Protein AF-A0A397C5M5-F1 (afdb_monomer_lite)

Structure (mmCIF, N/CA/C/O backbone):
data_AF-A0A397C5M5-F1
#
_entry.id   AF-A0A397C5M5-F1
#
loop_
_atom_site.group_PDB
_atom_site.id
_atom_site.type_symbol
_atom_site.label_atom_id
_atom_site.label_alt_id
_atom_site.label_comp_id
_atom_site.label_asym_id
_atom_site.label_entity_id
_atom_site.label_seq_id
_atom_site.pdbx_PDB_ins_code
_atom_site.Cartn_x
_atom_site.Cartn_y
_atom_site.Cartn_z
_atom_site.occupancy
_atom_site.B_iso_or_equiv
_atom_site.auth_seq_id
_atom_site.auth_comp_id
_atom_site.auth_asym_id
_atom_site.auth_atom_id
_atom_site.pdbx_PDB_model_num
ATOM 1 N N . MET A 1 1 ? -15.269 -60.787 5.398 1.00 58.31 1 MET A N 1
ATOM 2 C CA . MET A 1 1 ? -14.616 -59.517 5.799 1.00 58.31 1 MET A CA 1
ATOM 3 C C . MET A 1 1 ? -13.338 -59.806 6.571 1.00 58.31 1 MET A C 1
ATOM 5 O O . MET A 1 1 ? -13.394 -60.444 7.621 1.00 58.31 1 MET A O 1
ATOM 9 N N . SER A 1 2 ? -12.197 -59.371 6.034 1.00 70.69 2 SER A N 1
ATOM 10 C CA . SER A 1 2 ? -10.863 -59.609 6.609 1.00 70.69 2 SER A CA 1
ATOM 11 C C . SER A 1 2 ? -10.634 -58.773 7.879 1.00 70.69 2 SER A C 1
ATOM 13 O O . SER A 1 2 ? -11.202 -57.689 8.036 1.00 70.69 2 SER A O 1
ATOM 15 N N . LYS A 1 3 ? -9.780 -59.243 8.802 1.00 70.94 3 LYS A N 1
ATOM 16 C CA . LYS A 1 3 ? -9.405 -58.501 10.027 1.00 70.94 3 LYS A CA 1
ATOM 17 C C . LYS A 1 3 ? -8.841 -57.105 9.713 1.00 70.94 3 LYS A C 1
ATOM 19 O O . LYS A 1 3 ? -9.034 -56.184 10.506 1.00 70.94 3 LYS A O 1
ATOM 24 N N . HIS A 1 4 ? -8.198 -56.932 8.558 1.00 68.62 4 HIS A N 1
ATOM 25 C CA . HIS A 1 4 ? -7.698 -55.633 8.098 1.00 68.62 4 HIS A CA 1
ATOM 26 C C . HIS A 1 4 ? -8.815 -54.666 7.695 1.00 68.62 4 HIS A C 1
ATOM 28 O O . HIS A 1 4 ? -8.754 -53.485 8.025 1.00 68.62 4 HIS A O 1
ATOM 34 N N . GLU A 1 5 ? -9.889 -55.176 7.100 1.00 67.06 5 GLU A N 1
ATOM 35 C CA . GLU A 1 5 ? -11.037 -54.377 6.667 1.00 67.06 5 GLU A CA 1
ATOM 36 C C . GLU A 1 5 ? -11.840 -53.834 7.863 1.00 67.06 5 GLU A C 1
ATOM 38 O O . GLU A 1 5 ? -12.259 -52.676 7.881 1.00 67.06 5 GLU A O 1
ATOM 43 N N . LYS A 1 6 ? -11.980 -54.637 8.929 1.00 71.81 6 LYS A N 1
ATOM 44 C CA . LYS A 1 6 ? -12.605 -54.195 10.190 1.00 71.81 6 LYS A CA 1
ATOM 45 C C . LYS A 1 6 ? -11.781 -53.116 10.904 1.00 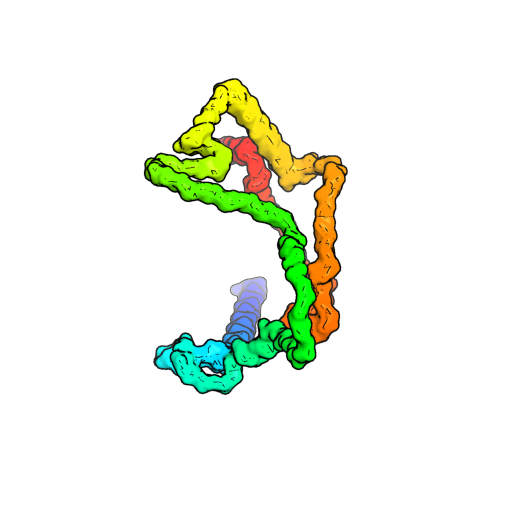71.81 6 LYS A C 1
ATOM 47 O O . LYS A 1 6 ? -12.354 -52.202 11.494 1.00 71.81 6 LYS A O 1
ATOM 52 N N . LYS A 1 7 ? -10.444 -53.200 10.850 1.00 69.19 7 LYS A N 1
ATOM 53 C CA . LYS A 1 7 ? -9.553 -52.178 11.429 1.00 69.19 7 LYS A CA 1
ATOM 54 C C . LYS A 1 7 ? -9.609 -50.861 10.651 1.00 69.19 7 LYS A C 1
ATOM 56 O O . LYS A 1 7 ? -9.638 -49.810 11.285 1.00 69.19 7 LYS A O 1
ATOM 61 N N . ALA A 1 8 ? -9.683 -50.916 9.320 1.00 72.62 8 ALA A N 1
ATOM 62 C CA . ALA A 1 8 ? -9.833 -49.731 8.475 1.00 72.62 8 ALA A CA 1
ATOM 63 C C . ALA A 1 8 ? -11.155 -48.997 8.760 1.00 72.62 8 ALA A C 1
ATOM 65 O O . ALA A 1 8 ? -11.136 -47.818 9.104 1.00 72.62 8 ALA A O 1
ATOM 66 N N . LYS A 1 9 ? -12.284 -49.723 8.776 1.00 72.19 9 LYS A N 1
ATOM 67 C CA . LYS A 1 9 ? -13.606 -49.146 9.088 1.00 72.19 9 LYS A CA 1
ATOM 68 C C . LYS A 1 9 ? -13.658 -48.489 10.475 1.00 72.19 9 LYS A C 1
ATOM 70 O O . LYS A 1 9 ? -14.189 -47.392 10.615 1.00 72.19 9 LYS A O 1
ATOM 75 N N . LYS A 1 10 ? -13.048 -49.110 11.495 1.00 76.88 10 LYS A N 1
ATOM 76 C CA . LYS A 1 10 ? -12.990 -48.548 12.858 1.00 76.88 10 LYS A CA 1
ATOM 77 C C . LYS A 1 10 ? -12.131 -47.278 12.941 1.00 76.88 10 LYS A C 1
ATOM 79 O O . LYS A 1 10 ? -12.452 -46.377 13.716 1.00 76.88 10 LYS A O 1
ATOM 84 N N . LYS A 1 11 ? -11.045 -47.199 12.163 1.00 76.75 11 LYS A N 1
ATOM 85 C CA . LYS A 1 11 ? -10.180 -46.012 12.097 1.00 76.75 11 LYS A CA 1
ATOM 86 C C . LYS A 1 11 ? -10.900 -44.843 11.420 1.00 76.75 11 LYS A C 1
ATOM 88 O O . LYS A 1 11 ? -10.924 -43.754 11.986 1.00 76.75 11 LYS A O 1
ATOM 93 N N . ASP A 1 12 ? -11.571 -45.097 10.299 1.00 76.88 12 ASP A N 1
ATOM 94 C CA . ASP A 1 12 ? -12.359 -44.081 9.591 1.00 76.88 12 ASP A CA 1
ATOM 95 C C . ASP A 1 12 ? -13.514 -43.543 10.440 1.00 76.88 12 ASP A C 1
ATOM 97 O O . ASP A 1 12 ? -13.778 -42.341 10.451 1.00 76.88 12 ASP A O 1
ATOM 101 N N . GLU A 1 13 ? -14.196 -44.409 11.193 1.00 77.56 13 GLU A N 1
ATOM 102 C CA . GLU A 1 13 ? -15.265 -43.986 12.100 1.00 77.56 13 GLU A CA 1
ATOM 103 C C . GLU A 1 13 ? -14.732 -43.107 13.244 1.00 77.56 13 GLU A C 1
ATOM 105 O O . GLU A 1 13 ? -15.330 -42.084 13.586 1.00 77.56 13 GLU A O 1
ATOM 110 N N . HIS A 1 14 ? -13.578 -43.463 13.814 1.00 77.25 14 HIS A N 1
ATOM 111 C CA . HIS A 1 14 ? -12.930 -42.671 14.857 1.00 77.25 14 HIS A CA 1
ATOM 112 C C . HIS A 1 14 ? -12.463 -41.301 14.336 1.00 77.25 14 HIS A C 1
ATOM 114 O O . HIS A 1 14 ? -12.656 -40.287 15.013 1.00 77.25 14 HIS A O 1
ATOM 120 N N . ASP A 1 15 ? -11.913 -41.238 13.122 1.00 68.50 15 ASP A N 1
ATOM 121 C CA . ASP A 1 15 ? -11.495 -39.974 12.510 1.00 68.50 15 ASP A CA 1
ATOM 122 C C . ASP A 1 15 ? -12.692 -39.093 12.119 1.00 68.50 15 ASP A C 1
ATOM 124 O O . ASP A 1 15 ? -12.636 -37.876 12.314 1.00 68.50 15 ASP A O 1
ATOM 128 N N . LYS A 1 16 ? -13.817 -39.675 11.679 1.00 73.56 16 LYS A N 1
ATOM 129 C CA . LYS A 1 16 ? -15.080 -38.940 11.470 1.00 73.56 16 LYS A CA 1
ATOM 130 C C . LYS A 1 16 ? -15.622 -38.348 12.776 1.00 73.56 16 LYS A C 1
ATOM 132 O O . LYS A 1 16 ? -15.932 -37.159 12.812 1.00 73.56 16 LYS A O 1
ATOM 137 N N . LYS A 1 17 ? -15.650 -39.124 13.870 1.00 72.88 17 LYS A N 1
ATOM 138 C CA . LYS A 1 17 ? -16.068 -38.635 15.203 1.00 72.88 17 LYS A CA 1
ATOM 139 C C . LYS A 1 17 ? -15.160 -37.516 15.720 1.00 72.88 17 LYS A C 1
ATOM 141 O O . LYS A 1 17 ? -15.639 -36.538 16.292 1.00 72.88 17 LYS A O 1
ATOM 146 N N . ARG A 1 18 ? -13.845 -37.622 15.491 1.00 68.38 18 ARG A N 1
ATOM 147 C CA . ARG A 1 18 ? -12.879 -36.565 15.837 1.00 68.38 18 ARG A CA 1
ATOM 148 C C . ARG A 1 18 ? -13.078 -35.284 15.031 1.00 68.38 18 ARG A C 1
ATOM 150 O O . ARG A 1 18 ? -12.913 -34.206 15.598 1.00 68.38 18 ARG A O 1
ATOM 157 N N . LYS A 1 19 ? -13.403 -35.390 13.738 1.00 68.44 19 LYS A N 1
ATOM 158 C CA . LYS A 1 19 ? -13.699 -34.233 12.878 1.00 68.44 19 LYS A CA 1
ATOM 159 C C . LYS A 1 19 ? -14.960 -33.508 13.350 1.00 68.44 19 LYS A C 1
ATOM 161 O O . LYS A 1 19 ? -14.862 -32.324 13.648 1.00 68.44 19 LYS A O 1
ATOM 166 N N . HIS A 1 20 ? -16.058 -34.234 13.571 1.00 64.19 20 HIS A N 1
ATOM 167 C CA . HIS A 1 20 ? -17.317 -33.656 14.059 1.00 64.19 20 HIS A CA 1
ATOM 168 C C . HIS A 1 20 ? -17.127 -32.886 15.376 1.00 64.19 20 HIS A C 1
ATOM 170 O O . HIS A 1 20 ? -17.406 -31.697 15.447 1.00 64.19 20 HIS A O 1
ATOM 176 N N . LYS A 1 21 ? -16.481 -33.507 16.377 1.00 72.94 21 LYS A N 1
ATOM 177 C CA . LYS A 1 21 ? -16.192 -32.857 17.670 1.00 72.94 21 LYS A CA 1
ATOM 178 C C . LYS A 1 21 ? -15.314 -31.604 17.545 1.00 72.94 21 LYS A C 1
ATOM 180 O O . LYS A 1 21 ? -15.362 -30.712 18.393 1.00 72.94 21 LYS A O 1
ATOM 185 N N . LYS A 1 22 ? -14.439 -31.552 16.537 1.00 65.38 22 LYS A N 1
ATOM 186 C CA . LYS A 1 22 ? -13.584 -30.385 16.283 1.00 65.38 22 LYS A CA 1
ATOM 187 C C . LYS A 1 22 ? -14.381 -29.248 15.655 1.00 65.38 22 LYS A C 1
ATOM 189 O O . LYS A 1 22 ? -14.066 -28.096 15.944 1.00 65.38 22 LYS A O 1
ATOM 194 N N . ASP A 1 23 ? -15.359 -29.564 14.819 1.00 66.69 23 ASP A N 1
ATOM 195 C CA . ASP A 1 23 ? -16.203 -28.575 14.162 1.00 66.69 23 ASP A CA 1
ATOM 196 C C . ASP A 1 23 ? -17.244 -28.004 15.137 1.00 66.69 23 ASP A C 1
ATOM 198 O O . ASP A 1 23 ? -17.325 -26.781 15.235 1.00 66.69 23 ASP A O 1
ATOM 202 N N . ASP A 1 24 ? -17.842 -28.833 16.002 1.00 66.88 24 ASP A N 1
ATOM 203 C CA . ASP A 1 24 ? -18.703 -28.376 17.110 1.00 66.88 24 ASP A CA 1
ATOM 204 C C . ASP A 1 24 ? -17.960 -27.362 18.004 1.00 66.88 24 ASP A C 1
ATOM 206 O O . ASP A 1 24 ? -18.412 -26.246 18.252 1.00 66.88 24 ASP A O 1
ATOM 210 N N . ARG A 1 25 ? -16.717 -27.686 18.396 1.00 67.06 25 ARG A N 1
ATOM 211 C CA . ARG A 1 25 ? -15.889 -26.802 19.236 1.00 67.06 25 ARG A CA 1
ATOM 212 C C . ARG A 1 25 ? -15.488 -25.497 18.539 1.00 67.06 25 ARG A C 1
ATOM 214 O O . ARG A 1 25 ? -15.186 -24.509 19.212 1.00 67.06 25 ARG A O 1
ATOM 221 N N . LYS A 1 26 ? -15.385 -25.485 17.205 1.00 69.31 26 LYS A N 1
ATOM 222 C CA . LYS A 1 26 ? -15.136 -24.244 16.452 1.00 69.31 26 LYS A CA 1
ATOM 223 C C . LYS A 1 26 ? -16.393 -23.384 16.406 1.00 69.31 26 LYS A C 1
ATOM 225 O O . LYS A 1 26 ? -16.264 -22.167 16.498 1.00 69.31 26 LYS A O 1
ATOM 230 N N . GLU A 1 27 ? -17.560 -24.003 16.268 1.00 69.06 27 GLU A N 1
ATOM 231 C CA . GLU A 1 27 ? -18.842 -23.307 16.251 1.00 69.06 27 GLU A CA 1
ATOM 232 C C . GLU A 1 27 ? -19.132 -22.645 17.603 1.00 69.06 27 GLU A C 1
ATOM 234 O O . GLU A 1 27 ? -19.446 -21.457 17.638 1.00 69.06 27 GLU A O 1
ATOM 239 N N . ASP A 1 28 ? -18.895 -23.351 18.712 1.00 70.00 28 ASP A N 1
ATOM 240 C CA . ASP A 1 28 ? -19.037 -22.793 20.065 1.00 70.00 28 ASP A CA 1
ATOM 241 C C . ASP A 1 28 ? -18.122 -21.580 20.278 1.00 70.00 28 ASP A C 1
ATOM 243 O O . ASP A 1 28 ? -18.561 -20.512 20.699 1.00 70.00 28 ASP A O 1
ATOM 247 N N . ARG A 1 29 ? -16.849 -21.692 19.871 1.00 70.44 29 ARG A N 1
ATOM 248 C CA . ARG A 1 29 ? -15.895 -20.572 19.943 1.00 70.44 29 ARG A CA 1
ATOM 249 C C . ARG A 1 29 ? -16.293 -19.385 19.072 1.00 70.44 29 ARG A C 1
ATOM 251 O O . ARG A 1 29 ? -15.920 -18.260 19.393 1.00 70.44 29 ARG A O 1
ATOM 258 N N . LYS A 1 30 ? -16.968 -19.623 17.946 1.00 77.94 30 LYS A N 1
ATOM 259 C CA . LYS A 1 30 ? -17.478 -18.551 17.087 1.00 77.94 30 LYS A CA 1
ATOM 260 C C . LYS A 1 30 ? -18.642 -17.839 17.779 1.00 77.94 30 LYS A C 1
ATOM 262 O O . LYS A 1 30 ? -18.598 -16.621 17.898 1.00 77.94 30 LYS A O 1
ATOM 267 N N . LYS A 1 31 ? -19.587 -18.596 18.344 1.00 76.88 31 LYS A N 1
ATOM 268 C CA . LYS A 1 31 ? -20.713 -18.057 19.125 1.00 76.88 31 LYS A CA 1
ATOM 269 C C . LYS A 1 31 ? -20.242 -17.216 20.313 1.00 76.88 31 LYS A C 1
ATOM 271 O O . LYS A 1 31 ? -20.808 -16.157 20.559 1.00 76.88 31 LYS A O 1
ATOM 276 N N . ASP A 1 32 ? -19.200 -17.644 21.024 1.00 78.38 32 ASP A N 1
ATOM 277 C CA . ASP A 1 32 ? -18.656 -16.877 22.153 1.00 78.38 32 ASP A CA 1
ATOM 278 C C . ASP A 1 32 ? -18.006 -15.555 21.712 1.00 78.38 32 ASP A C 1
ATOM 280 O O . ASP A 1 32 ? -18.183 -14.532 22.371 1.00 78.38 32 ASP A O 1
ATOM 284 N N . LYS A 1 33 ? -17.312 -15.542 20.567 1.00 82.00 33 LYS A N 1
ATOM 285 C CA . LYS A 1 33 ? -16.753 -14.308 19.986 1.00 82.00 33 LYS A CA 1
ATOM 286 C C . LYS A 1 33 ? -17.832 -13.348 19.500 1.00 82.00 33 LYS A C 1
ATOM 288 O O . LYS A 1 33 ? -17.693 -12.145 19.693 1.00 82.00 33 LYS A O 1
ATOM 293 N N . ASP A 1 34 ? -18.890 -13.871 18.889 1.00 82.81 34 ASP A N 1
ATOM 294 C CA . ASP A 1 34 ? -20.009 -13.058 18.412 1.00 82.81 34 ASP A CA 1
ATOM 295 C C . ASP A 1 34 ? -20.757 -12.418 19.598 1.00 82.81 34 ASP A C 1
ATOM 297 O O . ASP A 1 34 ? -21.141 -11.251 19.530 1.00 82.81 34 ASP A O 1
ATOM 301 N N . LYS A 1 35 ? -20.877 -13.132 20.729 1.00 86.06 35 LYS A N 1
ATOM 302 C CA . LYS A 1 35 ? -21.403 -12.581 21.992 1.00 86.06 35 LYS A CA 1
ATOM 303 C C . LYS A 1 35 ? -20.510 -11.483 22.575 1.00 86.06 35 LYS A C 1
ATOM 305 O O . LYS A 1 35 ? -21.035 -10.445 22.964 1.00 86.06 35 LYS A O 1
ATOM 310 N N . ASP A 1 36 ? -19.190 -11.690 22.622 1.00 85.44 36 ASP A N 1
ATOM 311 C CA . ASP A 1 36 ? -18.243 -10.673 23.115 1.00 85.44 36 ASP A CA 1
ATOM 312 C C . ASP A 1 36 ? -18.267 -9.416 22.230 1.00 85.44 36 ASP A C 1
ATOM 314 O O . ASP A 1 36 ? -18.394 -8.301 22.730 1.00 85.44 36 ASP A O 1
ATOM 318 N N . MET A 1 37 ? -18.254 -9.578 20.902 1.00 85.31 37 MET A N 1
ATOM 319 C CA . MET A 1 37 ? -18.412 -8.448 19.981 1.00 85.31 37 MET A CA 1
ATOM 320 C C . MET A 1 37 ? -19.737 -7.719 20.197 1.00 85.31 37 MET A C 1
ATOM 322 O O . MET A 1 37 ? -19.733 -6.494 20.283 1.00 85.31 37 MET A O 1
ATOM 326 N N . LYS A 1 38 ? -20.856 -8.436 20.342 1.00 85.25 38 LYS A N 1
ATOM 327 C CA . LYS A 1 38 ? -22.161 -7.807 20.589 1.00 85.25 38 LYS A CA 1
ATOM 328 C C . LYS A 1 38 ? -22.181 -7.026 21.907 1.00 85.25 38 LYS A C 1
ATOM 330 O O . LYS A 1 38 ? -22.698 -5.914 21.934 1.00 85.25 38 LYS A O 1
ATOM 335 N N . ALA A 1 39 ? -21.558 -7.546 22.967 1.00 86.62 39 ALA A N 1
ATOM 336 C CA . ALA A 1 39 ? -21.429 -6.841 24.243 1.00 86.62 39 ALA A CA 1
ATOM 337 C C . ALA A 1 39 ? -20.576 -5.565 24.124 1.00 86.62 39 ALA A C 1
ATOM 339 O O . ALA A 1 39 ? -20.963 -4.509 24.624 1.00 86.62 39 ALA A O 1
ATOM 340 N N . ARG A 1 40 ? -19.446 -5.631 23.405 1.00 86.88 40 ARG A N 1
ATOM 341 C CA . ARG A 1 40 ? -18.591 -4.461 23.142 1.00 86.88 40 ARG A CA 1
ATOM 342 C C . ARG A 1 40 ? -19.306 -3.398 22.314 1.00 86.88 40 ARG A C 1
ATOM 344 O O . ARG A 1 40 ? -19.195 -2.214 22.615 1.00 86.88 40 ARG A O 1
ATOM 351 N N . LEU A 1 41 ? -20.048 -3.811 21.289 1.00 85.00 41 LEU A N 1
ATOM 352 C CA . LEU A 1 41 ? -20.816 -2.901 20.442 1.00 85.00 41 LEU A CA 1
ATOM 353 C C . LEU A 1 41 ? -21.970 -2.246 21.213 1.00 85.00 41 LEU A C 1
ATOM 355 O O . LEU A 1 41 ? -22.159 -1.040 21.089 1.00 85.00 41 LEU A O 1
ATOM 359 N N . ALA A 1 42 ? -22.661 -2.992 22.080 1.00 83.00 42 ALA A N 1
ATOM 360 C CA . ALA A 1 42 ? -23.695 -2.445 22.958 1.00 83.00 42 ALA A CA 1
ATOM 361 C C . ALA A 1 42 ? -23.155 -1.373 23.926 1.00 83.00 42 ALA A C 1
ATOM 363 O O . ALA A 1 42 ? -23.868 -0.421 24.232 1.00 83.00 42 ALA A O 1
ATOM 364 N N . ALA A 1 43 ? -21.897 -1.488 24.371 1.00 83.75 43 ALA A N 1
ATOM 365 C CA . ALA A 1 43 ? -21.239 -0.460 25.182 1.00 83.75 43 ALA A CA 1
ATOM 366 C C . ALA A 1 43 ? -20.747 0.742 24.349 1.00 83.75 43 ALA A C 1
ATOM 368 O O . ALA A 1 43 ? -20.826 1.884 24.797 1.00 83.75 43 ALA A O 1
ATOM 369 N N . LEU A 1 44 ? -20.250 0.501 23.131 1.00 84.69 44 LEU A N 1
ATOM 370 C CA . LEU A 1 44 ? -19.659 1.534 22.274 1.00 84.69 44 LEU A CA 1
ATOM 371 C C . L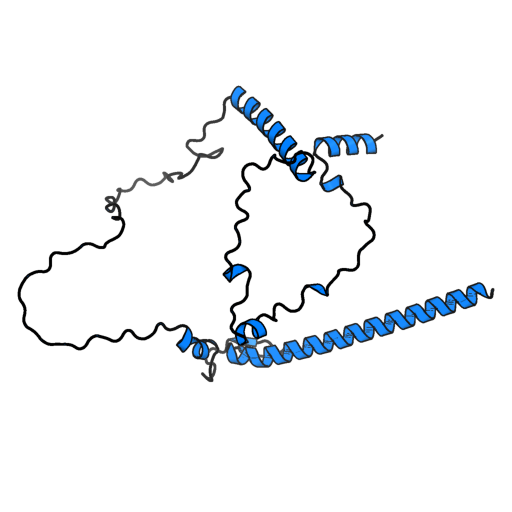EU A 1 44 ? -20.707 2.410 21.573 1.00 84.69 44 LEU A C 1
ATOM 373 O O . LEU A 1 44 ? -20.502 3.609 21.394 1.00 84.69 44 LEU A O 1
ATOM 377 N N . PHE A 1 45 ? -21.816 1.828 21.122 1.00 84.56 45 PHE A N 1
ATOM 378 C CA . PHE A 1 45 ? -22.788 2.543 20.299 1.00 84.56 45 PHE A CA 1
ATOM 379 C C . PHE A 1 45 ? -23.428 3.751 20.998 1.00 84.56 45 PHE A C 1
ATOM 381 O O . PHE A 1 45 ? -23.417 4.823 20.384 1.00 84.56 45 PHE A O 1
ATOM 388 N N . PRO A 1 46 ? -23.855 3.673 22.272 1.00 81.88 46 PRO A N 1
ATOM 389 C CA . PRO A 1 46 ? -24.328 4.848 23.005 1.00 81.88 46 PRO A CA 1
ATOM 390 C C . PRO A 1 46 ? -23.276 5.963 23.085 1.00 81.88 46 PRO A C 1
ATOM 392 O O . PRO A 1 46 ? -23.585 7.122 22.816 1.00 81.88 46 PRO A O 1
ATOM 395 N N . LEU A 1 47 ? -22.014 5.599 23.338 1.00 81.25 47 LEU A N 1
ATOM 396 C CA . LEU A 1 47 ? -20.876 6.522 23.438 1.00 81.25 47 LEU A CA 1
ATOM 397 C C . LEU A 1 47 ? -20.587 7.249 22.109 1.00 81.25 47 LEU A C 1
ATOM 399 O O . LEU A 1 47 ? -20.113 8.386 22.083 1.00 81.25 47 LEU A O 1
ATOM 403 N N . MET A 1 48 ? -20.931 6.601 20.992 1.00 77.25 48 MET A N 1
ATOM 404 C CA . MET A 1 48 ? -20.854 7.132 19.629 1.00 77.25 48 MET A CA 1
ATOM 405 C C . MET A 1 48 ? -22.149 7.827 19.165 1.00 77.25 48 MET A C 1
ATOM 407 O O . MET A 1 48 ? -22.254 8.189 17.984 1.00 77.25 48 MET A O 1
ATOM 411 N N . GLY A 1 49 ? -23.147 7.983 20.041 1.00 77.44 49 GLY A N 1
ATOM 412 C CA . GLY A 1 49 ? -24.454 8.569 19.720 1.00 77.44 49 GLY A CA 1
ATOM 413 C C . GLY A 1 49 ? -25.303 7.726 18.758 1.00 77.44 49 GLY A C 1
ATOM 414 O O . GLY A 1 49 ? -26.142 8.263 18.029 1.00 77.44 49 GLY A O 1
ATOM 415 N N . LEU A 1 50 ? -25.045 6.419 18.691 1.00 82.25 50 LEU A N 1
ATOM 416 C CA . LEU A 1 50 ? -25.820 5.445 17.927 1.00 82.25 50 LEU A CA 1
ATOM 417 C C . LEU A 1 50 ? -26.894 4.834 18.834 1.00 82.25 50 LEU A C 1
ATOM 419 O O . LEU A 1 50 ? -26.598 4.374 19.933 1.00 82.25 50 LEU A O 1
ATOM 423 N N . VAL A 1 51 ? -28.136 4.817 18.357 1.00 78.19 51 VAL A N 1
ATOM 424 C CA . VAL A 1 51 ? -29.280 4.204 19.045 1.00 78.19 51 VAL A CA 1
ATOM 425 C C . VAL A 1 51 ? -29.884 3.146 18.129 1.00 78.19 51 VAL A C 1
ATOM 427 O O . VAL A 1 51 ? -29.928 3.335 16.911 1.00 78.19 51 VAL A O 1
ATOM 430 N N . GLU A 1 52 ? -30.335 2.033 18.705 1.00 76.62 52 GLU A N 1
ATOM 431 C CA . GLU A 1 52 ? -31.089 1.012 17.973 1.00 76.62 52 GLU A CA 1
ATOM 432 C C . GLU A 1 52 ? -32.375 1.631 17.420 1.00 76.62 52 GLU A C 1
ATOM 434 O O . GLU A 1 52 ? -33.260 2.061 18.161 1.00 76.62 52 GLU A O 1
ATOM 439 N N . SER A 1 53 ? -32.466 1.713 16.098 1.00 68.75 53 SER A N 1
ATOM 440 C CA . SER A 1 53 ? -33.606 2.257 15.381 1.00 68.75 53 SER A CA 1
ATOM 441 C C . SER A 1 53 ? -34.200 1.183 14.474 1.00 68.75 53 SER A C 1
ATOM 443 O O . SER A 1 53 ? -33.682 0.905 13.393 1.00 68.75 53 SER A O 1
ATOM 445 N N . GLY A 1 54 ? -35.332 0.628 14.898 1.00 66.19 54 GLY A N 1
ATOM 446 C CA . GLY A 1 54 ? -36.186 -0.216 14.066 1.00 66.19 54 GLY A CA 1
ATOM 447 C C . GLY A 1 54 ? -35.968 -1.729 14.205 1.00 66.19 54 GLY A C 1
ATOM 448 O O . GLY A 1 54 ? -35.084 -2.186 14.931 1.00 66.19 54 GLY A O 1
ATOM 449 N N . PRO A 1 55 ? -36.817 -2.527 13.532 1.00 60.41 55 PRO A N 1
ATOM 450 C CA . PRO A 1 55 ? -36.704 -3.980 13.526 1.00 60.41 55 PRO A CA 1
ATOM 451 C C . PRO A 1 55 ? -35.435 -4.391 12.764 1.00 60.41 55 PRO A C 1
ATOM 453 O O . PRO A 1 55 ? -35.195 -3.880 11.673 1.00 60.41 55 PRO A O 1
ATOM 456 N N . ASN A 1 56 ? -34.660 -5.323 13.338 1.00 60.06 56 A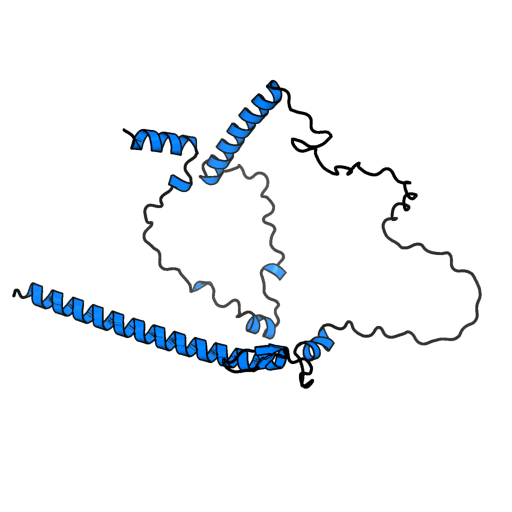SN A N 1
ATOM 457 C CA . ASN A 1 56 ? -33.345 -5.837 12.891 1.00 60.06 56 ASN A CA 1
ATOM 458 C C . ASN A 1 56 ? -32.090 -5.234 13.555 1.00 60.06 56 ASN A C 1
ATOM 460 O O . ASN A 1 56 ? -31.020 -5.309 12.959 1.00 60.06 56 ASN A O 1
ATOM 464 N N . GLU A 1 57 ? -32.179 -4.673 14.769 1.00 66.00 57 GLU A N 1
ATOM 465 C CA . GLU A 1 57 ? -30.992 -4.186 15.515 1.00 66.00 57 GLU A CA 1
ATOM 466 C C . GLU A 1 57 ? -30.158 -3.164 14.709 1.00 66.00 57 GLU A C 1
ATOM 468 O O . GLU A 1 57 ? -28.938 -3.073 14.839 1.00 66.00 57 GLU A O 1
ATOM 473 N N . ALA A 1 58 ? -30.801 -2.404 13.817 1.00 72.00 58 ALA A N 1
ATOM 474 C CA . ALA A 1 58 ? -30.113 -1.417 13.001 1.00 72.00 58 ALA A CA 1
ATOM 475 C C . ALA A 1 58 ? -29.785 -0.191 13.859 1.00 72.00 58 ALA A C 1
ATOM 477 O O . ALA A 1 58 ? -30.679 0.445 14.412 1.00 72.00 58 ALA A O 1
ATOM 478 N N . TYR A 1 59 ? -28.506 0.163 13.968 1.00 77.25 59 TYR A N 1
ATOM 479 C CA . TYR A 1 59 ? -28.073 1.336 14.723 1.00 77.25 59 TYR A CA 1
ATOM 480 C C . TYR A 1 59 ? -28.061 2.573 13.825 1.00 77.25 59 TYR A C 1
ATOM 482 O O . TYR A 1 59 ? -27.393 2.592 12.791 1.00 77.25 59 TYR A O 1
ATOM 490 N N . SER A 1 60 ? -28.766 3.625 14.235 1.00 75.88 60 SER A N 1
ATOM 491 C CA . SER A 1 60 ? -28.781 4.913 13.539 1.00 75.88 60 SER A CA 1
ATOM 492 C C . SER A 1 60 ? -28.287 6.030 14.444 1.00 75.88 60 SER A C 1
ATOM 494 O O . SER A 1 60 ? -28.388 5.974 15.671 1.00 75.88 60 SER A O 1
ATOM 496 N N . LYS A 1 61 ? -27.711 7.063 13.827 1.00 75.06 61 LYS A N 1
ATOM 497 C CA . LYS A 1 61 ? -27.244 8.254 14.534 1.00 75.06 61 LYS A CA 1
ATOM 498 C C . LYS A 1 61 ? -28.457 9.010 15.063 1.00 75.06 61 LYS A C 1
ATOM 500 O O . LYS A 1 61 ? -29.284 9.504 14.295 1.00 75.06 61 LYS A O 1
ATOM 505 N N . HIS A 1 62 ? -28.566 9.106 16.382 1.00 65.88 62 HIS A N 1
ATOM 506 C CA . HIS A 1 62 ? -29.670 9.816 17.005 1.00 65.88 62 HIS A CA 1
ATOM 507 C C . HIS A 1 62 ? -29.438 11.329 16.869 1.00 65.88 62 HIS A C 1
ATOM 509 O O . HIS A 1 62 ? -28.454 11.859 17.380 1.00 65.88 62 HIS A O 1
ATOM 515 N N . LYS A 1 63 ? -30.347 12.048 16.191 1.00 61.00 63 LYS A N 1
ATOM 516 C CA . LYS A 1 63 ? -30.221 13.503 15.930 1.00 61.00 63 LYS A CA 1
ATOM 517 C C . LYS A 1 63 ? -30.175 14.357 17.210 1.00 61.00 63 LYS A C 1
ATOM 519 O O . LYS A 1 63 ? -29.656 15.464 17.190 1.00 61.00 63 LYS A O 1
ATOM 524 N N . PHE A 1 64 ? -30.698 13.821 18.313 1.00 54.44 64 PHE A N 1
ATOM 525 C CA . PHE A 1 64 ? -30.744 14.450 19.638 1.00 54.44 64 PHE A CA 1
ATOM 526 C C . PHE A 1 64 ? -30.335 13.456 20.728 1.00 54.44 64 PHE A C 1
ATOM 528 O O . PHE A 1 64 ? -31.132 13.154 21.614 1.00 54.44 64 PHE A O 1
ATOM 535 N N . ALA A 1 65 ? -29.183 12.791 20.588 1.00 54.62 65 ALA A N 1
ATOM 536 C CA . ALA A 1 65 ? -28.711 11.908 21.655 1.00 54.62 65 ALA A CA 1
ATOM 537 C C . ALA A 1 65 ? -28.697 12.697 22.977 1.00 54.62 65 ALA A C 1
ATOM 539 O O . ALA A 1 65 ? -28.231 13.842 23.008 1.00 54.62 65 ALA A O 1
ATOM 540 N N . LYS A 1 66 ? -29.260 12.121 24.048 1.00 58.09 66 LYS A N 1
ATOM 541 C CA . LYS A 1 66 ? -29.087 12.669 25.398 1.00 58.09 66 LYS A CA 1
ATOM 542 C C . LYS A 1 66 ? -27.580 12.807 25.602 1.00 58.09 66 LYS A C 1
ATOM 544 O O . LYS A 1 66 ? -26.849 11.865 25.312 1.00 58.09 66 LYS A O 1
ATOM 549 N N . ARG A 1 67 ? -27.130 14.007 25.972 1.00 56.47 67 ARG A N 1
ATOM 550 C CA . ARG A 1 67 ? -25.715 14.398 26.096 1.00 56.47 67 ARG A CA 1
ATOM 551 C C . ARG A 1 67 ? -25.039 13.734 27.301 1.00 56.47 67 ARG A C 1
ATOM 553 O O . ARG A 1 67 ? -24.269 14.375 28.006 1.00 56.47 67 ARG A O 1
ATOM 560 N N . ASP A 1 68 ? -25.360 12.480 27.563 1.00 57.12 68 ASP A N 1
ATOM 561 C CA . ASP A 1 68 ? -24.717 11.719 28.613 1.00 57.12 68 ASP A CA 1
ATOM 562 C C . ASP A 1 68 ? -23.396 11.235 28.004 1.00 57.12 68 ASP A C 1
ATOM 564 O O . ASP A 1 68 ? -23.348 10.254 27.268 1.00 57.12 68 ASP A O 1
ATOM 568 N N . GLU A 1 69 ? -22.370 12.066 28.199 1.00 64.81 69 GLU A N 1
ATOM 569 C CA . GLU A 1 69 ? -20.946 11.824 27.944 1.00 64.81 69 GLU A CA 1
ATOM 570 C C . GLU A 1 69 ? -20.626 11.108 26.628 1.00 64.81 69 GLU A C 1
ATOM 572 O O . GLU A 1 69 ? -20.191 9.962 26.602 1.00 64.81 69 GLU A O 1
ATOM 577 N N . LEU A 1 70 ? -20.803 11.807 25.504 1.00 70.69 70 LEU A N 1
ATOM 578 C CA . LEU A 1 70 ? -20.287 11.329 24.222 1.00 70.69 70 LEU A CA 1
ATOM 579 C C . LEU A 1 70 ? -18.760 11.190 24.289 1.00 70.69 70 LEU A C 1
ATOM 581 O O . LEU A 1 70 ? -18.088 12.008 24.917 1.00 70.69 70 LEU A O 1
ATOM 585 N N . LEU A 1 71 ? -18.206 10.234 23.533 1.00 72.25 71 LEU A N 1
ATOM 586 C CA . LEU A 1 71 ? -16.753 10.028 23.411 1.00 72.25 71 LEU A CA 1
ATOM 587 C C . LEU A 1 71 ? -16.001 11.348 23.141 1.00 72.25 71 LEU A C 1
ATOM 589 O O . LEU A 1 71 ? -14.913 11.609 23.643 1.00 72.25 71 LEU A O 1
ATOM 593 N N . LEU A 1 72 ? -16.597 12.207 22.318 1.00 71.38 72 LEU A N 1
ATOM 594 C CA . LEU A 1 72 ? -16.017 13.493 21.946 1.00 71.38 72 LEU A CA 1
ATOM 595 C C . LEU A 1 72 ? -15.927 14.467 23.123 1.00 71.38 72 LEU A C 1
ATOM 597 O O . LEU A 1 72 ? -14.980 15.244 23.167 1.00 71.38 72 LEU A O 1
ATOM 601 N N . ASP A 1 73 ? -16.867 14.420 24.069 1.00 71.00 73 ASP A N 1
ATOM 602 C CA . ASP A 1 73 ? -16.850 15.276 25.256 1.00 71.00 73 ASP A CA 1
ATOM 603 C C . ASP A 1 73 ? -15.855 14.763 26.308 1.00 71.00 73 ASP A C 1
ATOM 605 O O . ASP A 1 73 ? -15.201 15.583 26.948 1.00 71.00 73 ASP A O 1
ATOM 609 N N . THR A 1 74 ? -15.629 13.446 26.417 1.00 71.25 74 THR A N 1
ATOM 610 C CA . THR A 1 74 ? -14.589 12.886 27.305 1.00 71.25 74 THR A CA 1
ATOM 611 C C . THR A 1 74 ? -13.172 13.198 26.821 1.00 71.25 74 THR A C 1
ATOM 613 O O . THR A 1 74 ? -12.281 13.435 27.632 1.00 71.25 74 THR A O 1
ATOM 616 N N . PHE A 1 75 ? -12.943 13.234 25.502 1.00 73.94 75 PHE A N 1
ATOM 617 C CA . PHE A 1 75 ? -11.632 13.574 24.928 1.00 73.94 75 PHE A CA 1
ATOM 618 C C . PHE A 1 75 ? -11.430 15.076 24.696 1.00 73.94 75 PHE A C 1
ATOM 620 O O . PHE A 1 75 ? -10.301 15.519 24.485 1.00 73.94 75 PHE A O 1
ATOM 627 N N . ARG A 1 76 ? -12.486 15.890 24.780 1.00 73.94 76 ARG A N 1
ATOM 628 C CA . ARG A 1 76 ? -12.422 17.346 24.590 1.00 73.94 76 ARG A CA 1
ATOM 629 C C . ARG A 1 76 ? -11.400 18.066 25.479 1.00 73.94 76 ARG A C 1
ATOM 631 O O . ARG A 1 76 ? -10.707 18.925 24.942 1.00 73.94 76 ARG A O 1
ATOM 638 N N . PRO A 1 77 ? -11.255 17.738 26.779 1.00 71.00 77 PRO A N 1
ATOM 639 C CA . PRO A 1 77 ? -10.274 18.387 27.650 1.00 71.00 77 PRO A CA 1
ATOM 640 C C . PRO A 1 77 ? -8.828 18.059 27.261 1.00 71.00 77 PRO A C 1
ATOM 642 O O . PRO A 1 77 ? -7.934 18.856 27.505 1.00 71.00 77 PRO A O 1
ATOM 645 N N . ILE A 1 78 ? -8.607 16.891 26.652 1.00 75.00 78 ILE A N 1
ATOM 646 C CA . ILE A 1 78 ? -7.287 16.404 26.227 1.00 75.00 78 ILE A CA 1
ATOM 647 C C . ILE A 1 78 ? -6.922 16.980 24.851 1.00 75.00 78 ILE A C 1
ATOM 649 O O . ILE A 1 78 ? -5.759 17.249 24.570 1.00 75.00 78 ILE A O 1
ATOM 653 N N . LEU A 1 79 ? -7.926 17.184 23.993 1.00 71.94 79 LEU A N 1
ATOM 654 C CA . LEU A 1 79 ? -7.765 17.737 22.648 1.00 71.94 79 LEU A CA 1
ATOM 655 C C . LEU A 1 79 ? -7.755 19.273 22.615 1.00 71.94 79 LEU A C 1
ATOM 657 O O . LEU A 1 79 ? -7.403 19.852 21.587 1.00 71.94 79 LEU A O 1
ATOM 661 N N . GLN A 1 80 ? -8.154 19.949 23.698 1.00 72.88 80 GLN A N 1
ATOM 662 C CA . GLN A 1 80 ? -8.086 21.405 23.785 1.00 72.88 80 GLN A CA 1
ATOM 663 C C . GLN A 1 80 ? -6.701 21.859 24.269 1.00 72.88 80 GLN A C 1
ATOM 665 O O . GLN A 1 80 ? -6.245 21.410 25.321 1.00 72.88 80 GLN A O 1
ATOM 670 N N . PRO A 1 81 ? -6.027 22.772 23.543 1.00 64.69 81 PRO A N 1
ATOM 671 C CA . PRO A 1 81 ? -4.810 23.395 24.044 1.00 64.69 81 PRO A CA 1
ATOM 672 C C . PRO A 1 81 ? -5.123 24.176 25.333 1.00 64.69 81 PRO A C 1
ATOM 674 O O . PRO A 1 81 ? -6.224 24.728 25.455 1.00 64.69 81 PRO A O 1
ATOM 677 N N . PRO A 1 82 ? -4.186 24.238 26.299 1.00 65.38 82 PRO A N 1
ATOM 678 C CA . PRO A 1 82 ? -4.411 24.944 27.553 1.00 65.38 82 PRO A CA 1
ATOM 679 C C . PRO A 1 82 ? -4.784 26.404 27.264 1.00 65.38 82 PRO A C 1
ATOM 681 O O . PRO A 1 82 ? -4.171 27.021 26.385 1.00 65.38 82 PRO A O 1
ATOM 684 N N . PRO A 1 83 ? -5.773 26.980 27.975 1.00 62.91 83 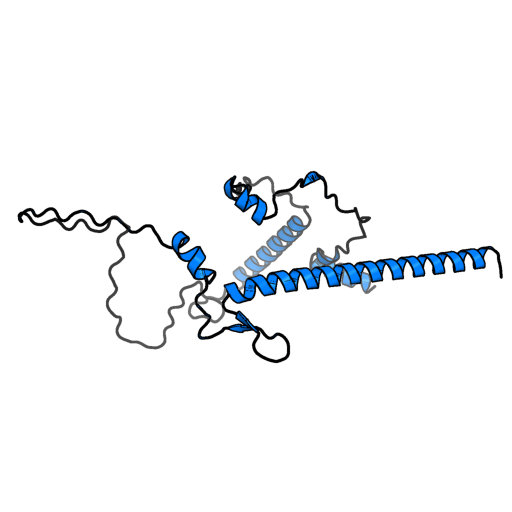PRO A N 1
ATOM 685 C CA . PRO A 1 83 ? -6.114 28.380 27.792 1.00 62.91 83 PRO A CA 1
ATOM 686 C C . PRO A 1 83 ? -4.876 29.220 28.113 1.00 62.91 83 PRO A C 1
ATOM 688 O O . PRO A 1 83 ? -4.371 29.209 29.235 1.00 62.91 83 PRO A O 1
ATOM 691 N N . THR A 1 84 ? -4.361 29.925 27.107 1.00 56.97 84 THR A N 1
ATOM 692 C CA . THR A 1 84 ? -3.256 30.869 27.272 1.00 56.97 84 THR A CA 1
ATOM 693 C C . THR A 1 84 ? -3.652 31.902 28.330 1.00 56.97 84 THR A C 1
ATOM 695 O O . THR A 1 84 ? -4.680 32.562 28.143 1.00 56.97 84 THR A O 1
ATOM 698 N N . PRO A 1 85 ? -2.891 32.074 29.426 1.00 53.22 85 PRO A N 1
ATOM 699 C CA . PRO A 1 85 ? -3.196 33.107 30.403 1.00 53.22 85 PRO A CA 1
ATOM 700 C C . PRO A 1 85 ? -3.014 34.474 29.738 1.00 53.22 85 PRO A C 1
ATOM 702 O O . PRO A 1 85 ? -1.917 34.838 29.315 1.00 53.22 85 PRO A O 1
ATOM 705 N N . SER A 1 86 ? -4.103 35.230 29.618 1.00 57.81 86 SER A N 1
ATOM 706 C CA . SER A 1 86 ? -4.056 36.630 29.206 1.00 57.81 86 SER A CA 1
ATOM 707 C C . SER A 1 86 ? -3.199 37.419 30.207 1.00 57.81 86 SER A C 1
ATOM 709 O O . SER A 1 86 ? -3.473 37.335 31.410 1.00 57.81 86 SER A O 1
ATOM 711 N N . PRO A 1 87 ? -2.186 38.184 29.769 1.00 50.97 87 PRO A N 1
ATOM 712 C CA . PRO A 1 87 ? -1.376 38.974 30.687 1.00 50.97 87 PRO A CA 1
ATOM 713 C C . PRO A 1 87 ? -2.215 40.105 31.312 1.00 50.97 87 PRO A C 1
ATOM 715 O O . PRO A 1 87 ? -3.122 40.632 30.659 1.00 50.97 87 PRO A O 1
ATOM 718 N N . PRO A 1 88 ? -1.942 40.492 32.573 1.00 45.25 88 PRO A N 1
ATOM 719 C CA . PRO A 1 88 ? -2.711 41.518 33.263 1.00 45.25 88 PRO A CA 1
ATOM 720 C C . PRO A 1 88 ? -2.489 42.885 32.603 1.00 45.25 88 PRO A C 1
ATOM 722 O O . PRO A 1 88 ? -1.357 43.302 32.355 1.00 45.25 88 PRO A O 1
ATOM 725 N N . LEU A 1 89 ? -3.591 43.587 32.334 1.00 50.59 89 LEU A N 1
ATOM 726 C CA . LEU A 1 89 ? -3.628 44.965 31.842 1.00 50.59 89 LEU A CA 1
ATOM 727 C C . LEU A 1 89 ? -2.978 45.914 32.862 1.00 50.59 89 LEU A C 1
ATOM 729 O O . LEU A 1 89 ? -3.638 46.438 33.756 1.00 50.59 89 LEU A O 1
ATOM 733 N N . ALA A 1 90 ? -1.676 46.156 32.716 1.00 40.62 90 ALA A N 1
ATOM 734 C CA . ALA A 1 90 ? -0.987 47.253 33.380 1.00 40.62 90 ALA A CA 1
ATOM 735 C C . ALA A 1 90 ? -1.111 48.520 32.519 1.00 40.62 90 ALA A C 1
ATOM 737 O O . ALA A 1 90 ? -0.545 48.625 31.432 1.00 40.62 90 ALA A O 1
ATOM 738 N N . MET A 1 91 ? -1.883 49.487 33.012 1.00 50.22 91 MET A N 1
ATOM 739 C CA . MET A 1 91 ? -2.010 50.823 32.435 1.00 50.22 91 MET A CA 1
ATOM 740 C C . MET A 1 91 ? -0.685 51.588 32.539 1.00 50.22 91 MET A C 1
ATOM 742 O O . MET A 1 91 ? -0.329 51.977 33.644 1.00 50.22 91 MET A O 1
ATOM 746 N N . LEU A 1 92 ? -0.013 51.909 31.425 1.00 40.53 92 LEU A N 1
ATOM 747 C CA . LEU A 1 92 ? 0.958 53.015 31.351 1.00 40.53 92 LEU A CA 1
ATOM 748 C C . LEU A 1 92 ? 0.957 53.685 29.956 1.0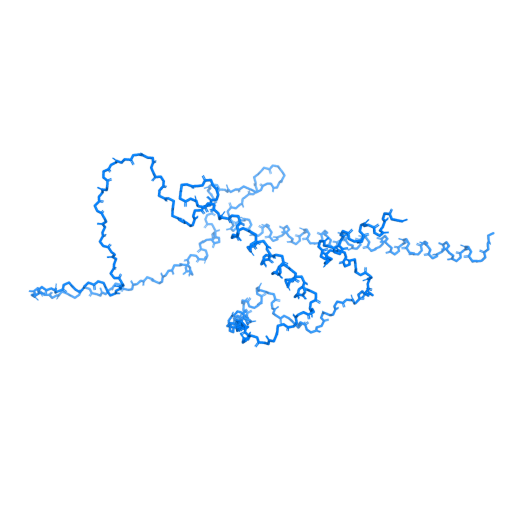0 40.53 92 LEU A C 1
ATOM 750 O O . LEU A 1 92 ? 0.776 53.047 28.926 1.00 40.53 92 LEU A O 1
ATOM 754 N N . LYS A 1 93 ? 1.102 55.016 29.983 1.00 41.62 93 LYS A N 1
ATOM 755 C CA . LYS A 1 93 ? 0.934 56.040 28.926 1.00 41.62 93 LYS A CA 1
ATOM 756 C C . LYS A 1 93 ? 1.848 55.904 27.683 1.00 41.62 93 LYS A C 1
ATOM 758 O O . LYS A 1 93 ? 2.881 55.246 27.754 1.00 41.62 93 LYS A O 1
ATOM 763 N N . PRO A 1 94 ? 1.526 56.599 26.565 1.00 51.53 94 PRO A N 1
ATOM 764 C CA . PRO A 1 94 ? 2.154 56.383 25.263 1.00 51.53 94 PRO A CA 1
ATOM 765 C C . PRO A 1 94 ? 3.392 57.263 25.046 1.00 51.53 94 PRO A C 1
ATOM 767 O O . PRO A 1 94 ? 3.334 58.476 25.263 1.00 51.53 94 PRO A O 1
ATOM 770 N N . LYS A 1 95 ? 4.486 56.690 24.523 1.00 43.75 95 LYS A N 1
ATOM 771 C CA . LYS A 1 95 ? 5.444 57.422 23.677 1.00 43.75 95 LYS A CA 1
ATOM 772 C C . LYS A 1 95 ? 6.389 56.479 22.925 1.00 43.75 95 LYS A C 1
ATOM 774 O O . LYS A 1 95 ? 6.915 55.543 23.507 1.00 43.75 95 LYS A O 1
ATOM 779 N N . ALA A 1 96 ? 6.644 56.853 21.671 1.00 42.06 96 ALA A N 1
ATOM 780 C CA . ALA A 1 96 ? 7.579 56.291 20.692 1.00 42.06 96 ALA A CA 1
ATOM 781 C C . ALA A 1 96 ? 7.070 55.098 19.857 1.00 42.06 96 ALA A C 1
ATOM 783 O O . ALA A 1 96 ? 6.686 54.049 20.361 1.00 42.06 96 ALA A O 1
ATOM 784 N N . ALA A 1 97 ? 7.068 55.316 18.539 1.00 56.50 97 ALA A N 1
ATOM 785 C CA . ALA A 1 97 ? 6.625 54.392 17.505 1.00 56.50 97 ALA A CA 1
ATOM 786 C C . ALA A 1 97 ? 7.464 53.099 17.479 1.00 56.50 97 ALA A C 1
ATOM 788 O O . ALA A 1 97 ? 8.697 53.186 17.480 1.00 56.50 97 ALA A O 1
ATOM 789 N N . PRO A 1 98 ? 6.845 51.908 17.386 1.00 47.34 98 PRO A N 1
ATOM 790 C CA . PRO A 1 98 ? 7.586 50.682 17.156 1.00 47.34 98 PRO A CA 1
ATOM 791 C C . PRO A 1 98 ? 7.917 50.556 15.666 1.00 47.34 98 PRO A C 1
ATOM 793 O O . PRO A 1 98 ? 7.043 50.552 14.799 1.00 47.34 98 PRO A O 1
ATOM 796 N N . ARG A 1 99 ? 9.215 50.439 15.375 1.00 55.06 99 ARG A N 1
ATOM 797 C CA . ARG A 1 99 ? 9.714 49.905 14.106 1.00 55.06 99 ARG A CA 1
ATOM 798 C C . ARG A 1 99 ? 9.055 48.544 13.882 1.00 55.06 99 ARG A C 1
ATOM 800 O O . ARG A 1 99 ? 9.165 47.671 14.740 1.00 55.06 99 ARG A O 1
ATOM 807 N N . VAL A 1 100 ? 8.375 48.380 12.750 1.00 48.34 100 VAL A N 1
ATOM 808 C CA . VAL A 1 100 ? 7.799 47.100 12.326 1.00 48.34 100 VAL A CA 1
ATOM 809 C C . VAL A 1 100 ? 8.957 46.134 12.080 1.00 48.34 100 VAL A C 1
ATOM 811 O O . VAL A 1 100 ? 9.618 46.187 11.046 1.00 48.34 100 VAL A O 1
ATOM 814 N N . LEU A 1 101 ? 9.248 45.287 13.066 1.00 53.88 101 LEU A N 1
ATOM 815 C CA . LEU A 1 101 ? 10.026 44.074 12.859 1.00 53.88 101 LEU A CA 1
ATOM 816 C C . LEU A 1 101 ? 9.139 43.143 12.030 1.00 53.88 101 LEU A C 1
ATOM 818 O O . LEU A 1 101 ? 8.112 42.667 12.512 1.00 53.88 101 LEU A O 1
ATOM 822 N N . GLY A 1 102 ? 9.493 42.965 10.758 1.00 64.62 102 GLY A N 1
ATOM 823 C CA . GLY A 1 102 ? 8.845 41.991 9.886 1.00 64.62 102 GLY A CA 1
ATOM 824 C C . GLY A 1 102 ? 8.969 40.565 10.446 1.00 64.62 102 GLY A C 1
ATOM 825 O O . GLY A 1 102 ? 9.827 40.307 11.296 1.00 64.62 102 GLY A O 1
ATOM 826 N N . PRO A 1 103 ? 8.116 39.633 9.995 1.00 64.62 103 PRO A N 1
ATOM 827 C CA . PRO A 1 103 ? 8.156 38.250 10.451 1.00 64.62 103 PRO A CA 1
ATOM 828 C C . PRO A 1 103 ? 9.521 37.620 10.141 1.00 64.62 103 PRO A C 1
ATOM 830 O O . PRO A 1 103 ? 10.013 37.686 9.016 1.00 64.62 103 PRO A O 1
ATOM 833 N N . ILE A 1 104 ? 10.132 37.000 11.152 1.00 58.38 104 ILE A N 1
ATOM 834 C CA . ILE A 1 104 ? 11.342 36.187 11.006 1.00 58.38 104 ILE A CA 1
ATOM 835 C C . ILE A 1 104 ? 10.906 34.857 10.381 1.00 58.38 104 ILE A C 1
ATOM 837 O O . ILE A 1 104 ? 10.432 33.954 11.065 1.00 58.38 104 ILE A O 1
ATOM 841 N N . GLY A 1 105 ? 11.009 34.782 9.058 1.00 64.06 105 GLY A N 1
ATOM 842 C CA . GLY A 1 105 ? 10.723 33.618 8.221 1.00 64.06 105 GLY A CA 1
ATOM 843 C C . GLY A 1 105 ? 11.108 33.924 6.768 1.00 64.06 105 GLY A C 1
ATOM 844 O O . GLY A 1 105 ? 11.306 35.097 6.441 1.00 64.06 105 GLY A O 1
ATOM 845 N N . PRO A 1 106 ? 11.272 32.920 5.886 1.00 69.31 106 PRO A N 1
ATOM 846 C CA . PRO A 1 106 ? 11.610 33.179 4.491 1.00 69.31 106 PRO A CA 1
ATOM 847 C C . PRO A 1 106 ? 10.544 34.081 3.856 1.00 69.31 106 PRO A C 1
ATOM 849 O O . PRO A 1 106 ? 9.353 33.778 3.879 1.00 69.31 106 PRO A O 1
ATOM 852 N N . SER A 1 107 ? 11.003 35.214 3.324 1.00 65.62 107 SER A N 1
ATOM 853 C CA . SER A 1 107 ? 10.211 36.207 2.600 1.00 65.62 107 SER A CA 1
ATOM 854 C C . SER A 1 107 ? 9.345 35.529 1.539 1.00 65.62 107 SER A C 1
ATOM 856 O O . SER A 1 107 ? 9.879 34.961 0.586 1.00 65.62 107 SER A O 1
ATOM 858 N N . MET A 1 108 ? 8.018 35.619 1.667 1.00 61.25 108 MET A N 1
ATOM 859 C CA . MET A 1 108 ? 7.122 35.230 0.579 1.00 61.25 108 MET A CA 1
ATOM 860 C C . MET A 1 108 ? 7.427 36.092 -0.657 1.00 61.25 108 MET A C 1
ATOM 862 O O . MET A 1 108 ? 7.589 37.307 -0.511 1.00 61.25 108 MET A O 1
ATOM 866 N N . PRO A 1 109 ? 7.515 35.510 -1.867 1.00 70.44 109 PRO A N 1
ATOM 867 C CA . PRO A 1 109 ? 7.643 36.306 -3.079 1.00 70.44 109 PRO A CA 1
ATOM 868 C C . PRO A 1 109 ? 6.417 37.224 -3.233 1.00 70.44 109 PRO A C 1
ATOM 870 O O . PRO A 1 109 ? 5.313 36.836 -2.835 1.00 70.44 109 PRO A O 1
ATOM 873 N N . PRO A 1 110 ? 6.590 38.441 -3.782 1.00 77.12 110 PRO A N 1
ATOM 874 C CA . PRO A 1 110 ? 5.489 39.377 -3.955 1.00 77.12 110 PRO A CA 1
ATOM 875 C C . PRO A 1 110 ? 4.380 38.754 -4.820 1.00 77.12 110 PRO A C 1
ATOM 877 O O . PRO A 1 110 ? 4.686 38.025 -5.771 1.00 77.12 110 PRO A O 1
ATOM 880 N N . PRO A 1 111 ? 3.097 39.023 -4.513 1.00 68.38 111 PRO A N 1
ATOM 881 C CA . PRO A 1 111 ? 1.990 38.549 -5.330 1.00 68.38 111 PRO A CA 1
ATOM 882 C C . PRO A 1 111 ? 2.126 39.119 -6.745 1.00 68.38 111 PRO A C 1
ATOM 884 O O . PRO A 1 111 ? 2.338 40.321 -6.925 1.00 68.38 111 PRO A O 1
ATOM 887 N N . ARG A 1 112 ? 2.046 38.242 -7.752 1.00 70.50 112 ARG A N 1
ATOM 888 C CA . ARG A 1 112 ? 2.061 38.655 -9.161 1.00 70.50 112 ARG A CA 1
ATOM 889 C C . ARG A 1 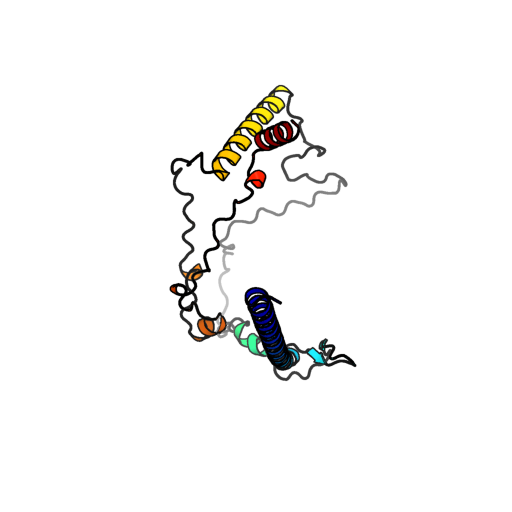112 ? 0.822 39.512 -9.453 1.00 70.50 112 ARG A C 1
ATOM 891 O O . ARG A 1 112 ? -0.232 39.239 -8.874 1.00 70.50 112 ARG A O 1
ATOM 898 N N . PRO A 1 113 ? 0.928 40.531 -10.326 1.00 69.44 113 PRO A N 1
ATOM 899 C CA . PRO A 1 113 ? -0.246 41.260 -10.794 1.00 69.44 113 PRO A CA 1
ATOM 900 C C . PRO A 1 113 ? -1.238 40.286 -11.452 1.00 69.44 113 PRO A C 1
ATOM 902 O O . PRO A 1 113 ? -0.792 39.285 -12.022 1.00 69.44 113 PRO A O 1
ATOM 905 N N . PRO A 1 114 ? -2.557 40.546 -11.376 1.00 55.06 114 PRO A N 1
ATOM 906 C CA . PRO A 1 114 ? -3.541 39.725 -12.067 1.00 55.06 114 PRO A CA 1
ATOM 907 C C . PRO A 1 114 ? -3.239 39.788 -13.564 1.00 55.06 114 PRO A C 1
ATOM 909 O O . PRO A 1 114 ? -3.287 40.861 -14.169 1.00 55.06 114 PRO A O 1
ATOM 912 N N . HIS A 1 115 ? -2.850 38.648 -14.134 1.00 51.25 115 HIS A N 1
ATOM 913 C CA . HIS A 1 115 ? -2.764 38.506 -15.577 1.00 51.25 115 HIS A CA 1
ATOM 914 C C . HIS A 1 115 ? -4.200 38.592 -16.090 1.00 51.25 115 HIS A C 1
ATOM 916 O O . HIS A 1 115 ? -5.044 37.798 -15.682 1.00 51.25 115 HIS A O 1
ATOM 922 N N . ALA A 1 116 ? -4.477 39.629 -16.879 1.00 53.91 116 ALA A N 1
ATOM 923 C CA . ALA A 1 116 ? -5.706 39.726 -17.645 1.00 53.91 116 ALA A CA 1
ATOM 924 C C . ALA A 1 116 ? -5.815 38.513 -18.577 1.00 53.91 116 ALA A C 1
ATOM 926 O O . ALA A 1 116 ? -4.795 38.024 -19.066 1.00 53.91 116 ALA A O 1
ATOM 927 N N . ASP A 1 117 ? -7.052 38.071 -18.746 1.00 49.91 117 ASP A N 1
ATOM 928 C CA . ASP A 1 117 ? -7.495 36.861 -19.423 1.00 49.91 117 ASP A CA 1
ATOM 929 C C . ASP A 1 117 ? -6.844 36.645 -20.799 1.00 49.91 117 ASP A C 1
ATOM 931 O O . ASP A 1 117 ? -6.885 37.527 -21.655 1.00 49.91 117 ASP A O 1
ATOM 935 N N . ASP A 1 118 ? -6.315 35.440 -21.003 1.00 46.03 118 ASP A N 1
ATOM 936 C CA . ASP A 1 118 ? -6.462 34.692 -22.250 1.00 46.03 118 ASP A CA 1
ATOM 937 C C . ASP A 1 118 ? -6.790 33.246 -21.837 1.00 46.03 118 ASP A C 1
ATOM 939 O O . ASP A 1 118 ? -5.993 32.561 -21.192 1.00 46.03 118 ASP A O 1
ATOM 943 N N . ASP A 1 119 ? -8.025 32.839 -22.123 1.00 52.28 119 ASP A N 1
ATOM 944 C CA . ASP A 1 119 ? -8.536 31.482 -21.958 1.00 52.28 119 ASP A CA 1
ATOM 945 C C . ASP A 1 119 ? -7.754 30.493 -22.861 1.00 52.28 119 ASP A C 1
ATOM 947 O O . ASP A 1 119 ? -7.410 30.814 -23.999 1.00 52.28 119 ASP A O 1
ATOM 951 N N . ASP A 1 120 ? -7.541 29.271 -22.352 1.00 53.12 120 ASP A N 1
ATOM 952 C CA . ASP A 1 120 ? -7.065 28.051 -23.045 1.00 53.12 120 ASP A CA 1
ATOM 953 C C . ASP A 1 120 ? -5.550 27.803 -23.250 1.00 53.12 120 ASP A C 1
ATOM 955 O O . ASP A 1 120 ? -5.153 27.154 -24.220 1.00 53.12 120 ASP A O 1
ATOM 959 N N . ASP A 1 121 ? -4.683 28.165 -22.302 1.00 56.84 121 ASP A N 1
ATOM 960 C CA . ASP A 1 121 ? -3.366 27.517 -22.179 1.00 56.84 121 ASP A CA 1
ATOM 961 C C . ASP A 1 121 ? -3.188 26.964 -20.755 1.00 56.84 121 ASP A C 1
ATOM 963 O O . ASP A 1 121 ? -2.687 27.637 -19.856 1.00 56.84 121 ASP A O 1
ATOM 967 N N . ASP A 1 122 ? -3.603 25.709 -20.539 1.00 61.53 122 ASP A N 1
ATOM 968 C CA . ASP A 1 122 ? -3.171 24.930 -19.377 1.00 61.53 122 ASP A CA 1
ATOM 969 C C . ASP A 1 122 ? -1.635 24.908 -19.371 1.00 61.53 122 ASP A C 1
ATOM 971 O O . ASP A 1 122 ? -1.006 24.173 -20.141 1.00 61.53 122 ASP A O 1
ATOM 975 N N . ASP A 1 123 ? -1.014 25.724 -18.518 1.00 66.44 123 ASP A N 1
ATOM 976 C CA . ASP A 1 123 ? 0.417 25.668 -18.251 1.00 66.44 123 ASP A CA 1
ATOM 977 C C . ASP A 1 123 ? 0.753 24.245 -17.778 1.00 66.44 123 ASP A C 1
ATOM 979 O O . ASP A 1 123 ? 0.559 23.884 -16.614 1.00 66.44 123 ASP A O 1
ATOM 983 N N . VAL A 1 124 ? 1.233 23.399 -18.695 1.00 66.44 124 VAL A N 1
ATOM 984 C CA . VAL A 1 124 ? 1.660 22.029 -18.399 1.00 66.44 124 VAL A CA 1
ATOM 985 C C . VAL A 1 124 ? 2.892 22.104 -17.497 1.00 66.44 124 VAL A C 1
ATOM 987 O O . VAL A 1 124 ? 4.036 22.146 -17.951 1.00 66.44 124 VAL A O 1
ATOM 990 N N . VAL A 1 125 ? 2.664 22.139 -16.186 1.00 70.69 125 VAL A N 1
ATOM 991 C CA . VAL A 1 125 ? 3.722 22.086 -15.177 1.00 70.69 125 VAL A CA 1
ATOM 992 C C . VAL A 1 125 ? 4.174 20.633 -15.034 1.00 70.69 125 VAL A C 1
ATOM 994 O O . VAL A 1 125 ? 3.627 19.861 -14.250 1.00 70.69 125 VAL A O 1
ATOM 997 N N . GLY A 1 126 ? 5.184 20.245 -15.811 1.00 73.56 126 GLY A N 1
ATOM 998 C CA . GLY A 1 126 ? 5.797 18.920 -15.734 1.00 73.56 126 GLY A CA 1
ATOM 999 C C . GLY A 1 126 ? 6.596 18.559 -16.987 1.00 73.56 126 GLY A C 1
ATOM 1000 O O . GLY A 1 126 ? 6.514 19.262 -17.994 1.00 73.56 126 GLY A O 1
ATOM 1001 N N . PRO A 1 127 ? 7.396 17.476 -16.952 1.00 78.75 127 PRO A N 1
ATOM 1002 C CA . PRO A 1 127 ? 7.994 16.944 -18.168 1.00 78.75 127 PRO A CA 1
ATOM 1003 C C . PRO A 1 127 ? 6.878 16.590 -19.153 1.00 78.75 127 PRO A C 1
ATOM 1005 O O . PRO A 1 127 ? 5.892 15.954 -18.780 1.00 78.75 127 PRO A O 1
ATOM 1008 N N . ALA A 1 128 ? 7.033 17.006 -20.407 1.00 81.62 128 ALA A N 1
ATOM 1009 C CA . ALA A 1 128 ? 6.033 16.719 -21.419 1.00 81.62 128 ALA A CA 1
ATOM 1010 C C . ALA A 1 128 ? 5.919 15.201 -21.626 1.00 81.62 128 ALA A C 1
ATOM 1012 O O . ALA A 1 128 ? 6.926 14.518 -21.827 1.00 81.62 128 ALA A O 1
ATOM 1013 N N . LEU A 1 129 ? 4.693 14.681 -21.556 1.00 82.38 129 LEU A N 1
ATOM 1014 C CA . LEU A 1 129 ? 4.374 13.282 -21.840 1.00 82.38 129 LEU A CA 1
ATOM 1015 C C . LEU A 1 129 ? 3.993 13.112 -23.319 1.00 82.38 129 LEU A C 1
ATOM 1017 O O . LEU A 1 129 ? 3.584 14.093 -23.947 1.00 82.38 129 LEU A O 1
ATOM 1021 N N . PRO A 1 130 ? 4.070 11.890 -23.882 1.00 83.31 130 PRO A N 1
ATOM 1022 C CA . PRO A 1 130 ? 3.583 11.627 -25.233 1.00 83.31 130 PRO A CA 1
ATOM 1023 C C . PRO A 1 130 ? 2.158 12.167 -25.433 1.00 83.31 130 PRO A C 1
ATOM 1025 O O . PRO A 1 130 ? 1.257 11.832 -24.667 1.00 83.31 130 PRO A O 1
ATOM 1028 N N . GLY A 1 131 ? 1.963 13.019 -26.444 1.00 79.94 131 GLY A N 1
ATOM 1029 C CA . GLY A 1 131 ? 0.673 13.658 -26.743 1.00 79.94 131 GLY A CA 1
ATOM 1030 C C . GLY A 1 131 ? 0.414 15.010 -26.061 1.00 79.94 131 GLY A C 1
ATOM 1031 O O . GLY A 1 131 ? -0.618 15.617 -26.333 1.00 79.94 131 GLY A O 1
ATOM 1032 N N . MET A 1 132 ? 1.327 15.515 -25.220 1.00 81.44 132 MET A N 1
ATOM 1033 C CA . MET A 1 132 ? 1.225 16.850 -24.604 1.00 81.44 132 MET A CA 1
ATOM 1034 C C . MET A 1 132 ? 1.997 17.923 -25.390 1.00 81.44 132 MET A C 1
ATOM 1036 O O . MET A 1 132 ? 3.025 17.643 -26.016 1.00 81.44 132 MET A O 1
ATOM 1040 N N . LYS A 1 133 ? 1.538 19.184 -25.314 1.00 77.56 133 LYS A N 1
ATOM 1041 C CA . LYS A 1 133 ? 2.246 20.360 -25.859 1.00 77.56 133 LYS A CA 1
ATOM 1042 C C . LYS A 1 133 ? 3.654 20.417 -25.246 1.00 77.56 133 LYS A C 1
ATOM 1044 O O . LYS A 1 133 ? 3.808 20.413 -24.030 1.00 77.56 133 LYS A O 1
ATOM 1049 N N . GLY A 1 134 ? 4.687 20.421 -26.092 1.00 77.88 134 GLY A N 1
ATOM 1050 C CA . GLY A 1 134 ? 6.094 20.407 -25.665 1.00 77.88 134 GLY A CA 1
ATOM 1051 C C . GLY A 1 134 ? 6.770 19.030 -25.640 1.00 77.88 134 GLY A C 1
ATOM 1052 O O . GLY A 1 134 ? 7.975 18.968 -25.388 1.00 77.88 134 GLY A O 1
ATOM 1053 N N . PHE A 1 135 ? 6.056 17.937 -25.943 1.00 80.19 135 PHE A N 1
ATOM 1054 C CA . PHE A 1 135 ? 6.670 16.614 -26.085 1.00 80.19 135 PHE A CA 1
ATOM 1055 C C . PHE A 1 135 ? 7.535 16.549 -27.342 1.00 80.19 135 PHE A C 1
ATOM 1057 O O . PHE A 1 135 ? 7.088 16.887 -28.437 1.00 80.19 135 PHE A O 1
ATOM 1064 N N . ARG A 1 136 ? 8.785 16.109 -27.183 1.00 81.75 136 ARG A N 1
ATOM 1065 C CA . ARG A 1 136 ? 9.698 15.852 -28.298 1.00 81.75 136 ARG A CA 1
ATOM 1066 C C . ARG A 1 136 ? 9.923 14.356 -28.406 1.00 81.75 136 ARG A C 1
ATOM 1068 O O . ARG A 1 136 ? 10.432 13.745 -27.469 1.00 81.75 136 ARG A O 1
ATOM 1075 N N . GLU A 1 137 ? 9.560 13.790 -29.550 1.00 81.81 137 GLU A N 1
ATOM 1076 C CA . GLU A 1 137 ? 9.894 12.407 -29.870 1.00 81.81 137 GLU A CA 1
ATOM 1077 C C . GLU A 1 137 ? 11.418 12.247 -29.903 1.00 81.81 137 GLU A C 1
ATOM 1079 O O . GLU A 1 137 ? 12.144 13.080 -30.455 1.00 81.81 137 GLU A O 1
ATOM 1084 N N . ALA A 1 138 ? 11.910 11.189 -29.261 1.00 81.44 138 ALA A N 1
ATOM 1085 C CA . ALA A 1 138 ? 13.315 10.830 -29.346 1.00 81.44 138 ALA A CA 1
ATOM 1086 C C . ALA A 1 138 ? 13.652 10.456 -30.796 1.00 81.44 138 ALA A C 1
ATOM 1088 O O . ALA A 1 138 ? 12.854 9.811 -31.475 1.00 81.44 138 ALA A O 1
ATOM 1089 N N . SER A 1 139 ? 14.842 10.829 -31.274 1.00 87.00 139 SER A N 1
ATOM 1090 C CA . SER A 1 139 ? 15.324 10.323 -32.560 1.00 87.00 139 SER A CA 1
ATOM 1091 C C . SER A 1 139 ? 15.460 8.797 -32.512 1.00 87.00 139 SER A C 1
ATOM 1093 O O . SER A 1 139 ? 15.689 8.229 -31.441 1.00 87.00 139 SER A O 1
ATOM 1095 N N . ALA A 1 140 ? 15.349 8.133 -33.668 1.00 86.31 140 ALA A N 1
ATOM 1096 C CA . ALA A 1 140 ? 15.420 6.671 -33.767 1.00 86.31 140 ALA A CA 1
ATOM 1097 C C . ALA A 1 140 ? 16.668 6.098 -33.065 1.00 86.31 140 ALA A C 1
ATOM 1099 O O . ALA A 1 140 ? 16.557 5.183 -32.253 1.00 86.31 140 ALA A O 1
ATOM 1100 N N . ASP A 1 141 ? 17.829 6.728 -33.262 1.00 86.31 141 ASP A N 1
ATOM 1101 C CA . ASP A 1 141 ? 19.087 6.332 -32.617 1.00 86.31 141 ASP A CA 1
ATOM 1102 C C . ASP A 1 141 ? 19.032 6.423 -31.079 1.00 86.31 141 ASP A C 1
ATOM 1104 O O . ASP A 1 141 ? 19.614 5.601 -30.369 1.00 86.31 141 ASP A O 1
ATOM 1108 N N . VAL A 1 142 ? 18.347 7.437 -30.537 1.00 87.94 142 VAL A N 1
ATOM 1109 C CA . VAL A 1 142 ? 18.175 7.611 -29.085 1.00 87.94 142 VAL A CA 1
ATOM 1110 C C . VAL A 1 142 ? 17.185 6.584 -28.546 1.00 87.94 142 VAL A C 1
ATOM 1112 O O . VAL A 1 142 ? 17.410 6.031 -27.471 1.00 87.94 142 VAL A O 1
ATOM 1115 N N . GLN A 1 143 ? 16.126 6.285 -29.298 1.00 85.75 143 GLN A N 1
ATOM 1116 C CA . GLN A 1 143 ? 15.144 5.270 -28.931 1.00 85.75 143 GLN A CA 1
ATOM 1117 C C . GLN A 1 143 ? 15.763 3.865 -28.897 1.00 85.75 143 GLN A C 1
ATOM 1119 O O . GLN A 1 143 ? 15.524 3.122 -27.945 1.00 85.75 143 GLN A O 1
ATOM 1124 N N . GLU A 1 144 ? 16.610 3.516 -29.869 1.00 89.62 144 GLU A N 1
ATOM 1125 C CA . GLU A 1 144 ? 17.332 2.238 -29.878 1.00 89.62 144 GLU A CA 1
ATOM 1126 C C . GLU A 1 144 ? 18.312 2.121 -28.708 1.00 89.62 144 GLU A C 1
ATOM 1128 O O . GLU A 1 144 ? 18.333 1.102 -28.016 1.00 89.62 144 GLU A O 1
ATOM 1133 N N . ARG A 1 145 ? 19.076 3.181 -28.414 1.00 89.06 145 ARG A N 1
ATOM 1134 C CA . ARG A 1 145 ? 19.978 3.200 -27.249 1.00 89.06 145 ARG A CA 1
ATOM 1135 C C . ARG A 1 145 ? 19.224 3.058 -25.930 1.00 89.06 145 ARG A C 1
ATOM 1137 O O . ARG A 1 145 ? 19.649 2.288 -25.074 1.00 89.06 145 ARG A O 1
ATOM 1144 N N . MET A 1 146 ? 18.107 3.769 -25.774 1.00 88.06 146 MET A N 1
ATOM 1145 C CA . MET A 1 146 ? 17.252 3.682 -24.584 1.00 88.06 146 MET A CA 1
ATOM 1146 C C . MET A 1 146 ? 16.657 2.282 -24.429 1.00 88.06 146 MET A C 1
ATOM 1148 O O . MET A 1 146 ? 16.598 1.765 -23.318 1.00 88.06 146 MET A O 1
ATOM 1152 N N . ARG A 1 147 ? 16.269 1.639 -25.535 1.00 89.12 147 ARG A N 1
ATOM 1153 C CA . ARG A 1 147 ? 15.775 0.261 -25.525 1.00 89.12 147 ARG A CA 1
ATOM 1154 C C . ARG A 1 147 ? 16.851 -0.731 -25.083 1.00 89.12 147 ARG A C 1
ATOM 1156 O O . ARG A 1 147 ? 16.582 -1.546 -24.209 1.00 89.12 147 ARG A O 1
ATOM 1163 N N . LEU A 1 148 ? 18.058 -0.645 -25.645 1.00 91.62 148 LEU A N 1
ATOM 1164 C CA . LEU A 1 148 ? 19.175 -1.513 -25.254 1.00 91.62 148 LEU A CA 1
ATOM 1165 C C . LEU A 1 148 ? 19.546 -1.327 -23.778 1.00 91.62 148 LEU A C 1
ATOM 1167 O O . LEU A 1 148 ? 19.818 -2.302 -23.080 1.00 91.62 148 LEU A O 1
ATOM 1171 N N . GLN A 1 149 ? 19.518 -0.083 -23.294 1.00 90.75 149 GLN A N 1
ATOM 1172 C CA . GLN A 1 149 ? 19.750 0.223 -21.886 1.00 90.75 149 GLN A CA 1
ATOM 1173 C C . GLN A 1 149 ? 18.652 -0.372 -20.991 1.00 90.75 149 GLN A C 1
ATOM 1175 O O . GLN A 1 149 ? 18.969 -1.004 -19.989 1.00 90.75 149 GLN A O 1
ATOM 1180 N N . ALA A 1 150 ? 17.380 -0.240 -21.378 1.00 90.69 150 ALA A N 1
ATOM 1181 C CA . ALA A 1 150 ? 16.258 -0.802 -20.629 1.00 90.69 150 ALA A CA 1
ATOM 1182 C C . ALA A 1 150 ? 16.313 -2.337 -20.559 1.00 90.69 150 ALA A C 1
ATOM 1184 O O . ALA A 1 150 ? 16.121 -2.903 -19.488 1.00 90.69 150 ALA A O 1
ATOM 1185 N N . GLU A 1 151 ? 16.641 -3.016 -21.664 1.00 89.50 151 GLU A N 1
ATOM 1186 C CA . GLU A 1 151 ? 16.816 -4.476 -21.682 1.00 89.50 151 GLU A CA 1
ATOM 1187 C C . GLU A 1 151 ? 17.966 -4.920 -20.754 1.00 89.50 151 GLU A C 1
ATOM 1189 O O . GLU A 1 151 ? 17.853 -5.935 -20.057 1.00 89.50 151 GLU A O 1
ATOM 1194 N N . ALA A 1 152 ? 19.056 -4.145 -20.688 1.00 89.19 152 ALA A N 1
ATOM 1195 C CA . ALA A 1 152 ? 20.164 -4.402 -19.770 1.00 89.19 152 ALA A CA 1
ATOM 1196 C C . ALA A 1 152 ? 19.775 -4.170 -18.298 1.00 89.19 152 ALA A C 1
ATOM 1198 O O . ALA A 1 152 ? 20.096 -5.001 -17.442 1.00 89.19 152 ALA A O 1
ATOM 1199 N N . ASP A 1 153 ? 19.062 -3.083 -18.002 1.00 86.44 153 ASP A N 1
ATOM 1200 C CA . ASP A 1 153 ? 18.612 -2.744 -16.649 1.00 86.44 153 ASP A CA 1
ATOM 1201 C C . ASP A 1 153 ? 17.578 -3.752 -16.126 1.00 86.44 153 ASP A C 1
ATOM 1203 O O . ASP A 1 153 ? 17.681 -4.197 -14.979 1.00 86.44 153 ASP A O 1
ATOM 1207 N N . ASP A 1 154 ? 16.650 -4.201 -16.975 1.00 87.00 154 ASP A N 1
ATOM 1208 C CA . ASP A 1 154 ? 15.693 -5.261 -16.649 1.00 87.00 154 ASP A CA 1
ATOM 1209 C C . ASP A 1 154 ? 16.412 -6.584 -16.371 1.00 87.00 154 ASP A C 1
ATOM 1211 O O . ASP A 1 154 ? 16.150 -7.240 -15.358 1.00 87.00 154 ASP A O 1
ATOM 1215 N N . ALA A 1 155 ? 17.374 -6.971 -17.215 1.00 87.56 155 ALA A N 1
ATOM 1216 C CA . ALA A 1 155 ? 18.170 -8.174 -16.984 1.00 87.56 155 ALA A CA 1
ATOM 1217 C C . ALA A 1 155 ? 18.930 -8.110 -15.646 1.00 87.56 155 ALA A C 1
ATOM 1219 O O . ALA A 1 155 ? 19.010 -9.109 -14.926 1.00 87.56 155 ALA A O 1
ATOM 1220 N N . LEU A 1 156 ? 19.465 -6.942 -15.277 1.00 84.81 156 LEU A N 1
ATOM 1221 C CA . LEU A 1 156 ? 20.120 -6.726 -13.985 1.00 84.81 156 LEU A CA 1
ATOM 1222 C C . LEU A 1 156 ? 19.127 -6.753 -12.814 1.00 84.81 156 LEU A C 1
ATOM 1224 O O . LEU A 1 156 ? 19.439 -7.321 -11.765 1.00 84.81 156 LEU A O 1
ATOM 1228 N N . ALA A 1 157 ? 17.927 -6.195 -12.978 1.00 83.50 157 ALA A N 1
ATOM 1229 C CA . ALA A 1 157 ? 16.875 -6.236 -11.968 1.00 83.50 157 ALA A CA 1
ATOM 1230 C C . ALA A 1 157 ? 16.435 -7.678 -11.673 1.00 83.50 157 ALA A C 1
ATOM 1232 O O . ALA A 1 157 ? 16.357 -8.069 -10.506 1.00 83.50 157 ALA A O 1
ATOM 1233 N N . TRP A 1 158 ? 16.249 -8.499 -12.708 1.00 80.62 158 TRP A N 1
ATOM 1234 C CA . TRP A 1 158 ? 15.925 -9.919 -12.551 1.00 80.62 158 TRP A CA 1
ATOM 1235 C C . TRP A 1 158 ? 17.048 -10.702 -11.867 1.00 80.62 158 TRP A C 1
ATOM 1237 O O . TRP A 1 158 ? 16.784 -11.488 -10.954 1.00 80.62 158 TRP A O 1
ATOM 1247 N N . LYS A 1 159 ? 18.312 -10.433 -12.214 1.00 83.88 159 LYS A N 1
ATOM 1248 C CA . LYS A 1 159 ? 19.468 -11.016 -11.511 1.00 83.88 159 LYS A CA 1
ATOM 1249 C C . LYS A 1 159 ? 19.530 -10.608 -10.034 1.00 83.88 159 LYS A C 1
ATOM 1251 O O . LYS A 1 159 ? 19.899 -11.427 -9.193 1.00 83.88 159 LYS A O 1
ATOM 1256 N N . ARG A 1 160 ? 19.129 -9.376 -9.692 1.00 82.06 160 ARG A N 1
ATOM 1257 C CA . ARG A 1 160 ? 19.037 -8.901 -8.299 1.00 82.06 160 ARG A CA 1
ATOM 1258 C C . ARG A 1 160 ? 17.914 -9.602 -7.529 1.00 82.06 160 ARG A C 1
ATOM 1260 O O . ARG A 1 160 ? 18.140 -10.030 -6.402 1.00 82.06 160 ARG A O 1
ATOM 1267 N N . VAL A 1 161 ? 16.732 -9.771 -8.130 1.00 80.44 161 VAL A N 1
ATOM 1268 C CA . VAL A 1 161 ? 15.601 -10.507 -7.519 1.00 80.44 161 VAL A CA 1
ATOM 1269 C C . VAL A 1 161 ? 15.982 -11.956 -7.210 1.00 80.44 161 VAL A C 1
ATOM 1271 O O . VAL A 1 161 ? 15.586 -12.494 -6.178 1.00 80.44 161 VAL A O 1
ATOM 1274 N N . ARG A 1 162 ? 16.798 -12.568 -8.071 1.00 76.56 162 ARG A N 1
ATOM 1275 C CA . ARG A 1 162 ? 17.310 -13.933 -7.894 1.00 76.56 162 ARG A CA 1
ATOM 1276 C C . ARG A 1 162 ? 18.534 -14.033 -6.979 1.00 76.56 162 ARG A C 1
ATOM 1278 O O . ARG A 1 162 ? 18.979 -15.137 -6.686 1.00 76.56 162 ARG A O 1
ATOM 1285 N N . GLY A 1 163 ? 19.065 -12.906 -6.503 1.00 74.69 163 GLY A N 1
ATOM 1286 C CA . GLY A 1 163 ? 20.231 -12.868 -5.618 1.00 74.69 163 GLY A CA 1
ATOM 1287 C C . GLY A 1 163 ? 21.560 -13.224 -6.295 1.00 74.69 163 GLY A C 1
ATOM 1288 O O . GLY A 1 163 ? 22.539 -13.462 -5.596 1.00 74.69 163 GLY A O 1
ATOM 1289 N N . GLU A 1 164 ? 21.612 -13.257 -7.631 1.00 71.12 164 GLU A N 1
ATOM 1290 C CA . GLU A 1 164 ? 22.834 -13.542 -8.404 1.00 71.12 164 GLU A CA 1
ATOM 1291 C C . GLU A 1 164 ? 23.772 -12.332 -8.462 1.00 71.12 164 GLU A C 1
ATOM 1293 O O . GLU A 1 164 ? 24.991 -12.481 -8.520 1.00 71.12 164 GLU A O 1
ATOM 1298 N N . VAL A 1 165 ? 23.207 -11.124 -8.419 1.00 66.38 165 VAL A N 1
ATOM 1299 C CA . VAL A 1 165 ? 23.966 -9.883 -8.249 1.00 66.38 165 VAL A CA 1
ATOM 1300 C C . VAL A 1 165 ? 23.847 -9.473 -6.790 1.00 66.38 165 VAL A C 1
ATOM 1302 O O . VAL A 1 165 ? 22.866 -8.861 -6.369 1.00 66.38 165 VAL A O 1
ATOM 1305 N N . ILE A 1 166 ? 24.862 -9.839 -6.010 1.00 60.94 166 ILE A N 1
ATOM 1306 C CA . ILE A 1 166 ? 25.130 -9.196 -4.730 1.00 60.94 166 ILE A CA 1
ATOM 1307 C C . ILE A 1 166 ? 25.751 -7.861 -5.110 1.00 60.94 166 ILE A C 1
ATOM 1309 O O . ILE A 1 166 ? 26.914 -7.818 -5.514 1.00 60.94 166 ILE A O 1
ATOM 1313 N N . ASP A 1 167 ? 24.975 -6.780 -5.046 1.00 60.22 167 ASP A N 1
ATOM 1314 C CA . ASP A 1 167 ? 25.574 -5.452 -5.096 1.00 60.22 167 ASP A CA 1
ATOM 1315 C C . ASP A 1 167 ? 26.691 -5.451 -4.040 1.00 60.22 167 ASP A C 1
ATOM 1317 O O . ASP A 1 167 ? 26.427 -5.692 -2.855 1.00 60.22 167 ASP A O 1
ATOM 1321 N N . ALA A 1 168 ? 27.950 -5.230 -4.458 1.00 56.12 168 ALA A N 1
ATOM 1322 C CA . ALA A 1 168 ? 28.992 -4.808 -3.522 1.00 56.12 168 ALA A CA 1
ATOM 1323 C C . ALA A 1 168 ? 28.352 -3.727 -2.652 1.00 56.12 168 ALA A C 1
ATOM 1325 O O . ALA A 1 168 ? 27.588 -2.957 -3.232 1.00 56.12 168 ALA A O 1
ATOM 1326 N N . PRO A 1 169 ? 28.565 -3.684 -1.324 1.00 49.41 169 PRO A N 1
ATOM 1327 C CA . PRO A 1 169 ? 27.817 -2.802 -0.441 1.00 49.41 169 PRO A CA 1
ATOM 1328 C C . PRO A 1 169 ? 28.095 -1.355 -0.853 1.00 49.41 169 PRO A C 1
ATOM 1330 O O . PRO A 1 169 ? 28.985 -0.698 -0.322 1.00 49.41 169 PRO A O 1
ATOM 1333 N N . THR A 1 170 ? 27.355 -0.863 -1.844 1.00 48.91 170 THR A N 1
ATOM 1334 C CA . THR A 1 170 ? 27.269 0.519 -2.252 1.00 48.91 170 THR A CA 1
ATOM 1335 C C . THR A 1 170 ? 26.683 1.133 -1.021 1.00 48.91 170 THR A C 1
ATOM 1337 O O . THR A 1 170 ? 25.508 0.867 -0.750 1.00 48.91 170 THR A O 1
ATOM 1340 N N . ALA A 1 171 ? 27.584 1.741 -0.236 1.00 48.62 171 ALA A N 1
ATOM 1341 C CA . ALA A 1 171 ? 27.384 2.361 1.060 1.00 48.62 171 ALA A CA 1
ATOM 1342 C C . ALA A 1 171 ? 25.939 2.198 1.473 1.00 48.62 171 ALA A C 1
ATOM 1344 O O . ALA A 1 171 ? 25.105 2.948 0.962 1.00 48.62 171 ALA A O 1
ATOM 1345 N N . SER A 1 172 ? 25.686 1.122 2.239 1.00 49.75 172 SER A N 1
ATOM 1346 C CA . SER A 1 172 ? 24.408 0.786 2.857 1.00 49.75 172 SER A CA 1
ATOM 1347 C C . SER A 1 172 ? 23.474 1.969 2.706 1.00 49.75 172 SER A C 1
ATOM 1349 O O . SER A 1 172 ? 23.749 2.993 3.343 1.00 49.75 172 SER A O 1
ATOM 1351 N N . LYS A 1 173 ? 22.415 1.881 1.876 1.00 51.56 173 LYS A N 1
ATOM 1352 C CA . LYS A 1 173 ? 21.238 2.730 2.133 1.00 51.56 173 LYS A CA 1
ATOM 1353 C C . LYS A 1 173 ? 21.149 2.718 3.645 1.00 51.56 173 LYS A C 1
ATOM 1355 O O . LYS A 1 173 ? 21.101 1.583 4.145 1.00 51.56 173 LYS A O 1
ATOM 1360 N N . PRO A 1 174 ? 21.337 3.854 4.353 1.00 53.38 174 PRO A N 1
ATOM 1361 C CA . PRO A 1 174 ? 21.365 3.797 5.796 1.00 53.38 174 PRO A CA 1
ATOM 1362 C C . PRO A 1 174 ? 20.089 3.048 6.089 1.00 53.38 174 PRO A C 1
ATOM 1364 O O . PRO A 1 174 ? 19.027 3.450 5.601 1.00 53.38 174 PRO A O 1
ATOM 1367 N N . ILE A 1 175 ? 20.216 1.850 6.674 1.00 60.12 175 ILE A N 1
ATOM 1368 C CA . ILE A 1 175 ? 19.064 1.179 7.251 1.00 60.12 175 ILE A CA 1
ATOM 1369 C C . ILE A 1 175 ? 18.519 2.323 8.064 1.00 60.12 175 ILE A C 1
ATOM 1371 O O . ILE A 1 175 ? 19.264 2.780 8.932 1.00 60.12 175 ILE A O 1
ATOM 1375 N N . LEU A 1 176 ? 17.397 2.923 7.640 1.00 61.72 176 LEU A N 1
ATOM 1376 C CA . LEU A 1 176 ? 16.838 4.056 8.351 1.00 61.72 176 LEU A CA 1
ATOM 1377 C C . LEU A 1 176 ? 16.601 3.435 9.706 1.00 61.72 176 LEU A C 1
ATOM 1379 O O . LEU A 1 176 ? 15.711 2.591 9.844 1.00 61.72 176 LEU A O 1
ATOM 1383 N N . GLN A 1 177 ? 17.541 3.685 10.617 1.00 71.31 177 GLN A N 1
ATOM 1384 C CA . GLN A 1 177 ? 17.542 3.091 11.925 1.00 71.31 177 GLN A CA 1
ATOM 1385 C C . GLN A 1 177 ? 16.319 3.748 12.485 1.00 71.31 177 GLN A C 1
ATOM 1387 O O . GLN A 1 177 ? 16.282 4.969 12.637 1.00 71.31 177 GLN A O 1
ATOM 1392 N N . ARG A 1 178 ? 15.250 2.956 12.543 1.00 76.62 178 ARG A N 1
ATOM 1393 C CA . ARG A 1 178 ? 13.972 3.469 12.970 1.00 76.62 178 ARG A CA 1
ATOM 1394 C C . ARG A 1 178 ? 14.253 4.082 14.328 1.00 76.62 178 ARG A C 1
ATOM 1396 O O . ARG A 1 178 ? 14.783 3.389 15.193 1.00 76.62 178 ARG A O 1
ATOM 1403 N N . GLU A 1 179 ? 14.008 5.383 14.431 1.00 78.25 179 GLU A N 1
ATOM 1404 C CA . GLU A 1 179 ? 14.217 6.127 15.662 1.00 78.25 179 GLU A CA 1
ATOM 1405 C C . GLU A 1 179 ? 13.538 5.366 16.801 1.00 78.25 179 GLU A C 1
ATOM 1407 O O . GLU A 1 179 ? 12.504 4.730 16.587 1.00 78.25 179 GLU A O 1
ATOM 1412 N N . GLU A 1 180 ? 14.150 5.354 17.983 1.00 77.44 180 GLU A N 1
ATOM 1413 C CA . GLU A 1 180 ? 13.806 4.410 19.056 1.00 77.44 180 GLU A CA 1
ATOM 1414 C C . GLU A 1 180 ? 12.310 4.442 19.409 1.00 77.44 180 GLU A C 1
ATOM 1416 O O . GLU A 1 180 ? 11.709 3.389 19.602 1.00 77.44 180 GLU A O 1
ATOM 1421 N N . TRP A 1 181 ? 11.672 5.616 19.324 1.00 77.25 181 TRP A N 1
ATOM 1422 C CA . TRP A 1 181 ? 10.230 5.810 19.527 1.00 77.25 181 TRP A CA 1
ATOM 1423 C C . TRP A 1 181 ? 9.321 5.076 18.522 1.00 77.25 181 TRP A C 1
ATOM 1425 O O . TRP A 1 181 ? 8.129 4.923 18.772 1.00 77.25 181 TRP A O 1
ATOM 1435 N N . MET A 1 182 ? 9.849 4.633 17.377 1.00 78.94 182 MET A N 1
ATOM 1436 C CA . MET A 1 182 ? 9.137 3.796 16.401 1.00 78.94 182 MET A CA 1
ATOM 1437 C C . MET A 1 182 ? 9.300 2.295 16.663 1.00 78.94 182 MET A C 1
ATOM 1439 O O . MET A 1 182 ? 8.568 1.494 16.078 1.00 78.94 182 MET A O 1
ATOM 1443 N N . LEU A 1 183 ? 10.299 1.895 17.454 1.00 79.44 183 LEU A N 1
ATOM 1444 C CA . LEU A 1 183 ? 10.608 0.493 17.746 1.00 79.44 183 LEU A CA 1
ATOM 1445 C C . LEU A 1 183 ? 10.126 0.076 19.135 1.00 79.44 183 LEU A C 1
ATOM 1447 O O . LEU A 1 183 ? 9.740 -1.081 19.312 1.00 79.44 183 LEU A O 1
ATOM 1451 N N . SER A 1 184 ? 10.135 0.992 20.101 1.00 76.62 184 SER A N 1
ATOM 1452 C CA . SER A 1 184 ? 9.557 0.781 21.421 1.00 76.62 184 SER A CA 1
ATOM 1453 C C . SER A 1 184 ? 8.166 1.401 21.516 1.00 76.62 184 SER A C 1
ATOM 1455 O O . SER A 1 184 ? 7.859 2.433 20.924 1.00 76.62 184 SER A O 1
ATOM 1457 N N . LEU A 1 185 ? 7.298 0.735 22.274 1.00 79.62 185 LEU A N 1
ATOM 1458 C CA . LEU A 1 185 ? 6.082 1.370 22.764 1.00 79.62 185 LEU A CA 1
ATOM 1459 C C . LEU A 1 185 ? 6.469 2.394 23.843 1.00 79.62 185 LEU A C 1
ATOM 1461 O O . LEU A 1 185 ? 7.463 2.171 24.535 1.00 79.62 185 LEU A O 1
ATOM 1465 N N . PRO A 1 186 ? 5.688 3.472 24.028 1.00 80.81 186 PRO A N 1
ATOM 1466 C CA . PRO A 1 186 ? 5.852 4.364 25.173 1.00 80.81 186 PRO A CA 1
ATOM 1467 C C . PRO A 1 186 ? 5.861 3.585 26.496 1.00 80.81 186 PRO A C 1
ATOM 1469 O O . PRO A 1 186 ? 5.130 2.602 26.627 1.00 80.81 186 PRO A O 1
ATOM 1472 N N . ASP A 1 187 ? 6.645 4.037 27.478 1.00 78.38 187 ASP A N 1
ATOM 1473 C CA . ASP A 1 187 ? 6.800 3.379 28.790 1.00 78.38 187 ASP A CA 1
ATOM 1474 C C . ASP A 1 187 ? 5.533 3.432 29.671 1.00 78.38 187 ASP A C 1
ATOM 1476 O O . ASP A 1 187 ? 5.487 2.829 30.742 1.00 78.38 187 ASP A O 1
ATOM 1480 N N . ASP A 1 188 ? 4.477 4.114 29.219 1.00 82.00 188 ASP A N 1
ATOM 1481 C CA . ASP A 1 188 ? 3.187 4.170 29.904 1.00 82.00 188 ASP A CA 1
ATOM 1482 C C . ASP A 1 188 ? 2.479 2.802 29.904 1.00 82.00 188 ASP A C 1
ATOM 1484 O O . ASP A 1 188 ? 1.984 2.320 28.878 1.00 82.00 188 ASP A O 1
ATOM 1488 N N . GLU A 1 189 ? 2.345 2.202 31.090 1.00 77.62 189 GLU A N 1
ATOM 1489 C CA . GLU A 1 189 ? 1.733 0.879 31.301 1.00 77.62 189 GLU A CA 1
ATOM 1490 C C . GLU A 1 189 ? 0.295 0.778 30.756 1.00 77.62 189 GLU A C 1
ATOM 1492 O O . GLU A 1 189 ? -0.125 -0.270 30.261 1.00 77.62 189 GLU A O 1
ATOM 1497 N N . SER A 1 190 ? -0.466 1.877 30.793 1.00 80.56 190 SER A N 1
ATOM 1498 C CA . SER A 1 190 ? -1.839 1.939 30.274 1.00 80.56 190 SER A CA 1
ATOM 1499 C C . SER A 1 190 ? -1.893 1.831 28.744 1.00 80.56 190 SER A C 1
ATOM 1501 O O . SER A 1 190 ? -2.760 1.143 28.198 1.00 80.56 190 SER A O 1
ATOM 1503 N N . ILE A 1 191 ? -0.939 2.455 28.050 1.00 75.56 191 ILE A N 1
ATOM 1504 C CA . ILE A 1 191 ? -0.819 2.448 26.588 1.00 75.56 191 ILE A CA 1
ATOM 1505 C C . ILE A 1 191 ? -0.310 1.085 26.120 1.00 75.56 191 ILE A C 1
ATOM 1507 O O . ILE A 1 191 ? -0.855 0.509 25.174 1.00 75.56 191 ILE A O 1
ATOM 1511 N N . GLN A 1 192 ? 0.674 0.520 26.823 1.00 80.00 192 GLN A N 1
ATOM 1512 C CA . GLN A 1 192 ? 1.174 -0.825 26.543 1.00 80.00 192 GLN A CA 1
ATOM 1513 C C . GLN A 1 192 ? 0.085 -1.889 26.730 1.00 80.00 192 GLN A C 1
ATOM 1515 O O . GLN A 1 192 ? -0.053 -2.775 25.884 1.00 80.00 192 GLN A O 1
ATOM 1520 N N . ALA A 1 193 ? -0.737 -1.781 27.780 1.00 75.50 193 ALA A N 1
ATOM 1521 C CA . ALA A 1 193 ? -1.864 -2.683 28.008 1.00 75.50 193 ALA A CA 1
ATOM 1522 C C . ALA A 1 193 ? -2.954 -2.547 26.927 1.00 75.50 193 ALA A C 1
ATOM 1524 O O . ALA A 1 193 ? -3.486 -3.557 26.458 1.00 75.50 193 ALA A O 1
ATOM 1525 N N . ALA A 1 194 ? -3.255 -1.321 26.485 1.00 75.25 194 ALA A N 1
ATOM 1526 C CA . ALA A 1 194 ? -4.247 -1.059 25.441 1.00 75.25 194 ALA A CA 1
ATOM 1527 C C . ALA A 1 194 ? -3.806 -1.554 24.049 1.00 75.25 194 ALA A C 1
ATOM 1529 O O . ALA A 1 194 ? -4.631 -2.051 23.281 1.00 75.25 194 ALA A O 1
ATOM 1530 N N . LEU A 1 195 ? -2.509 -1.469 23.735 1.00 72.31 195 LEU A N 1
ATOM 1531 C CA . LEU A 1 195 ? -1.916 -1.944 22.475 1.00 72.31 195 LEU A CA 1
ATOM 1532 C C . LEU A 1 195 ? -1.560 -3.441 22.492 1.00 72.31 195 LEU A C 1
ATOM 1534 O O . LEU A 1 195 ? -0.994 -3.960 21.530 1.00 72.31 195 LEU A O 1
ATOM 1538 N N . GLY A 1 196 ? -1.936 -4.156 23.556 1.00 66.50 196 GLY A N 1
ATOM 1539 C CA . GLY A 1 196 ? -1.822 -5.612 23.650 1.00 66.50 196 GLY A CA 1
ATOM 1540 C C . GLY A 1 196 ? -0.468 -6.130 24.136 1.00 66.50 196 GLY A C 1
ATOM 1541 O O . GLY A 1 196 ? -0.277 -7.346 24.138 1.00 66.50 196 GLY A O 1
ATOM 1542 N N . GLY A 1 197 ? 0.423 -5.236 24.578 1.00 65.06 197 GLY A N 1
ATOM 1543 C CA . GLY A 1 197 ? 1.766 -5.532 25.065 1.00 65.06 197 GLY A CA 1
ATOM 1544 C C . GLY A 1 197 ? 2.676 -6.122 23.987 1.00 65.06 197 GLY A C 1
ATOM 1545 O O . GLY A 1 197 ? 2.276 -6.962 23.179 1.00 65.06 197 GLY A O 1
ATOM 1546 N N . LEU A 1 198 ? 3.957 -5.755 23.996 1.00 62.38 198 LEU A N 1
ATOM 1547 C CA . LEU A 1 198 ? 4.969 -6.495 23.243 1.00 62.38 198 LEU A CA 1
ATOM 1548 C C . LEU A 1 198 ? 5.282 -7.797 24.006 1.00 62.38 198 LEU A C 1
ATOM 1550 O O . LEU A 1 198 ? 6.363 -7.972 24.554 1.00 62.38 198 LEU A O 1
ATOM 1554 N N . GLY A 1 199 ? 4.284 -8.678 24.137 1.00 63.69 199 GLY A N 1
ATOM 1555 C CA . GLY A 1 199 ? 4.428 -9.956 24.834 1.00 63.69 199 GLY A CA 1
ATOM 1556 C C . GLY A 1 199 ? 5.559 -10.798 24.239 1.00 63.69 199 GLY A C 1
ATOM 1557 O O . GLY A 1 199 ? 5.979 -10.555 23.112 1.00 63.69 199 GLY A O 1
ATOM 1558 N N . ASP A 1 200 ? 6.031 -11.802 24.984 1.00 60.41 200 ASP A N 1
ATOM 1559 C CA . ASP A 1 200 ? 7.195 -12.628 24.635 1.00 60.41 200 ASP A CA 1
ATOM 1560 C C . ASP A 1 200 ? 7.127 -13.183 23.192 1.00 60.41 200 ASP A C 1
ATOM 1562 O O . ASP A 1 200 ? 6.447 -14.171 22.885 1.00 60.41 200 ASP A O 1
ATOM 1566 N N . GLN A 1 201 ? 7.824 -12.497 22.279 1.00 62.66 201 GLN A N 1
ATOM 1567 C CA . GLN A 1 201 ? 7.871 -12.793 20.844 1.00 62.66 201 GLN A CA 1
ATOM 1568 C C . GLN A 1 201 ? 8.652 -14.089 20.561 1.00 62.66 201 GLN A C 1
ATOM 1570 O O . GLN A 1 201 ? 8.503 -14.680 19.491 1.00 62.66 201 GLN A O 1
ATOM 1575 N N . ASN A 1 202 ? 9.453 -14.580 21.516 1.00 60.94 202 ASN A N 1
ATOM 1576 C CA . ASN A 1 202 ? 10.357 -15.713 21.299 1.00 60.94 202 ASN A CA 1
ATOM 1577 C C . ASN A 1 202 ? 9.657 -17.082 21.272 1.00 60.94 202 ASN A C 1
ATOM 1579 O O . ASN A 1 202 ? 10.240 -18.068 20.809 1.00 60.94 202 ASN A O 1
ATOM 1583 N N . ALA A 1 203 ? 8.402 -17.175 21.722 1.00 59.34 203 ALA A N 1
ATOM 1584 C CA . ALA A 1 203 ? 7.712 -18.457 21.879 1.00 59.34 203 ALA A CA 1
ATOM 1585 C C . ALA A 1 203 ? 6.874 -18.901 20.660 1.00 59.34 203 ALA A C 1
ATOM 1587 O O . ALA A 1 203 ? 6.427 -20.051 20.606 1.00 59.34 203 ALA A O 1
ATOM 1588 N N . ARG A 1 204 ? 6.645 -18.042 19.655 1.00 65.12 204 ARG A N 1
ATOM 1589 C CA . ARG A 1 204 ? 5.788 -18.378 18.497 1.00 65.12 204 ARG A CA 1
ATOM 1590 C C . ARG A 1 204 ? 6.604 -18.826 17.292 1.00 65.12 204 ARG A C 1
ATOM 1592 O O . ARG A 1 204 ? 6.761 -18.102 16.316 1.00 65.12 204 ARG A O 1
ATOM 1599 N N . LYS A 1 205 ? 7.073 -20.072 17.325 1.00 73.44 205 LYS A N 1
ATOM 1600 C CA . LYS A 1 205 ? 7.606 -20.726 16.122 1.00 73.44 205 LYS A CA 1
ATOM 1601 C C . LYS A 1 205 ? 6.447 -21.231 15.261 1.00 73.44 205 LYS A C 1
ATOM 1603 O O . LYS A 1 205 ? 5.615 -22.017 15.721 1.00 73.44 205 LYS A O 1
ATOM 1608 N N . PHE A 1 206 ? 6.386 -20.784 14.009 1.00 73.12 206 PHE A N 1
ATOM 1609 C CA . PHE A 1 206 ? 5.488 -21.367 13.014 1.00 73.12 206 PHE A CA 1
ATOM 1610 C C . PHE A 1 206 ? 5.888 -22.825 12.767 1.00 73.12 206 PHE A C 1
ATOM 1612 O O . PHE A 1 206 ? 7.072 -23.159 12.739 1.00 73.12 206 PHE A O 1
ATOM 1619 N N . ARG A 1 207 ? 4.901 -23.715 12.607 1.00 73.12 207 ARG A N 1
ATOM 1620 C CA . ARG A 1 207 ? 5.177 -25.101 12.213 1.00 73.12 207 ARG A CA 1
ATOM 1621 C C . ARG A 1 207 ? 5.814 -25.069 10.826 1.00 73.12 207 ARG A C 1
ATOM 1623 O O . ARG A 1 207 ? 5.174 -24.588 9.894 1.00 73.12 207 ARG A O 1
ATOM 1630 N N . GLY A 1 208 ? 7.051 -25.549 10.714 1.00 65.62 208 GLY A N 1
ATOM 1631 C CA . GLY A 1 208 ? 7.715 -25.698 9.424 1.00 65.62 208 GLY A CA 1
ATOM 1632 C C . GLY A 1 208 ? 6.863 -26.585 8.524 1.00 65.62 208 GLY A C 1
ATOM 1633 O O . GLY A 1 208 ? 6.514 -27.698 8.914 1.00 65.62 208 GLY A O 1
ATOM 1634 N N . ARG A 1 209 ? 6.470 -26.063 7.362 1.00 70.81 209 ARG A N 1
ATOM 1635 C CA . ARG A 1 209 ? 6.081 -26.908 6.234 1.00 70.81 209 ARG A CA 1
ATOM 1636 C C . ARG A 1 209 ? 7.357 -27.501 5.649 1.00 70.81 209 ARG A C 1
ATOM 1638 O O . ARG A 1 209 ? 8.387 -26.820 5.642 1.00 70.81 209 ARG A O 1
ATOM 1645 N N . ASP A 1 210 ? 7.272 -28.730 5.152 1.00 67.81 210 ASP A N 1
ATOM 1646 C CA . ASP A 1 210 ? 8.266 -29.239 4.212 1.00 67.81 210 ASP A CA 1
ATOM 1647 C C . ASP A 1 210 ? 8.366 -28.223 3.068 1.00 67.81 210 ASP A C 1
ATOM 1649 O O . ASP A 1 210 ? 7.362 -27.598 2.714 1.00 67.81 210 ASP A O 1
ATOM 1653 N N . LYS A 1 211 ? 9.580 -27.941 2.583 1.00 63.47 211 LYS A N 1
ATOM 1654 C CA . LYS A 1 211 ? 9.769 -27.007 1.470 1.00 63.47 211 LYS A CA 1
ATOM 1655 C C . LYS A 1 211 ? 9.123 -27.645 0.242 1.00 63.47 211 LYS A C 1
ATOM 1657 O O . LYS A 1 211 ? 9.797 -28.358 -0.489 1.00 63.47 211 LYS A O 1
ATOM 1662 N N . ASP A 1 212 ? 7.824 -27.414 0.079 1.00 61.09 212 ASP A N 1
ATOM 1663 C CA . ASP A 1 212 ? 7.104 -27.697 -1.149 1.00 61.09 212 ASP A CA 1
ATOM 1664 C C . ASP A 1 212 ? 7.926 -27.075 -2.276 1.00 61.09 212 ASP A C 1
ATOM 1666 O O . ASP A 1 212 ? 8.428 -25.952 -2.126 1.00 61.09 212 ASP A O 1
ATOM 1670 N N . GLU A 1 213 ? 8.111 -27.848 -3.343 1.00 61.50 213 GLU A N 1
ATOM 1671 C CA . GLU A 1 213 ? 8.629 -27.422 -4.638 1.00 61.50 213 GLU A CA 1
ATOM 1672 C C . GLU A 1 213 ? 7.922 -26.115 -5.002 1.00 61.50 213 GLU A C 1
ATOM 1674 O O . GLU A 1 213 ? 6.779 -26.104 -5.460 1.00 61.50 213 GLU A O 1
ATOM 1679 N N . ARG A 1 214 ? 8.541 -24.984 -4.652 1.00 65.06 214 ARG A N 1
ATOM 1680 C CA . ARG A 1 214 ? 7.964 -23.683 -4.940 1.00 65.06 214 ARG A CA 1
ATOM 1681 C C . ARG A 1 214 ? 7.985 -23.567 -6.448 1.00 65.06 214 ARG A C 1
ATOM 1683 O O . ARG A 1 214 ? 9.022 -23.759 -7.074 1.00 65.06 214 ARG A O 1
ATOM 1690 N N . ASP A 1 215 ? 6.813 -23.323 -7.015 1.00 64.25 215 ASP A N 1
ATOM 1691 C CA . ASP A 1 215 ? 6.690 -23.005 -8.423 1.00 64.25 215 ASP A CA 1
ATOM 1692 C C . ASP A 1 215 ? 7.376 -21.653 -8.661 1.00 64.25 215 ASP A C 1
ATOM 1694 O O . ASP A 1 215 ? 6.786 -20.583 -8.497 1.00 64.25 215 ASP A O 1
ATOM 1698 N N . ASP A 1 216 ? 8.667 -21.718 -8.982 1.00 69.19 216 ASP A N 1
ATOM 1699 C CA . ASP A 1 216 ? 9.516 -20.558 -9.232 1.00 69.19 216 ASP A CA 1
ATOM 1700 C C . ASP A 1 216 ? 9.279 -19.980 -10.641 1.00 69.19 216 ASP A C 1
ATOM 1702 O O . ASP A 1 216 ? 9.923 -19.003 -11.023 1.00 69.19 216 ASP A O 1
ATOM 1706 N N . SER A 1 217 ? 8.310 -20.512 -11.408 1.00 74.12 217 SER A N 1
ATOM 1707 C CA . SER A 1 217 ? 7.947 -19.987 -12.733 1.00 74.12 217 SER A CA 1
ATOM 1708 C C . SER A 1 217 ? 7.451 -18.540 -12.694 1.00 74.12 217 SER A C 1
ATOM 1710 O O . SER A 1 217 ? 7.507 -17.842 -13.706 1.00 74.12 217 SER A O 1
ATOM 1712 N N . TRP A 1 218 ? 7.027 -18.056 -11.521 1.00 75.38 218 TRP A N 1
ATOM 1713 C CA . TRP A 1 218 ? 6.701 -16.648 -11.299 1.00 75.38 218 TRP A CA 1
ATOM 1714 C C . TRP A 1 218 ? 7.933 -15.725 -11.319 1.00 75.38 218 TRP A C 1
ATOM 1716 O O . TRP A 1 218 ? 7.812 -14.548 -11.651 1.00 75.38 218 TRP A O 1
ATOM 1726 N N . PHE A 1 219 ? 9.114 -16.245 -10.974 1.00 78.38 219 PHE A N 1
ATOM 1727 C CA . PHE A 1 219 ? 10.382 -15.505 -10.957 1.00 78.38 219 PHE A CA 1
ATOM 1728 C C . PHE A 1 219 ? 11.226 -15.728 -12.221 1.00 78.38 219 PHE A C 1
ATOM 1730 O O . PHE A 1 219 ? 12.332 -15.186 -12.327 1.00 78.38 219 PHE A O 1
ATOM 1737 N N . ALA A 1 220 ? 10.719 -16.521 -13.170 1.00 80.94 220 ALA A N 1
ATOM 1738 C CA . ALA A 1 220 ? 11.356 -16.718 -14.461 1.00 80.94 220 ALA A CA 1
ATOM 1739 C C . ALA A 1 220 ? 11.345 -15.405 -15.254 1.00 80.94 220 ALA A C 1
ATOM 1741 O O . ALA A 1 220 ? 10.321 -14.717 -15.330 1.00 80.94 220 ALA A O 1
ATOM 1742 N N . SER A 1 221 ? 12.478 -15.065 -15.869 1.00 82.06 221 SER A N 1
ATOM 1743 C CA . SER A 1 221 ? 12.529 -13.918 -16.778 1.00 82.06 221 SER A CA 1
ATOM 1744 C C . SER A 1 221 ? 11.608 -14.155 -17.987 1.00 82.06 221 SER A C 1
ATOM 1746 O O . SER A 1 221 ? 11.326 -15.307 -18.326 1.00 82.06 221 SER A O 1
ATOM 1748 N N . PRO A 1 222 ? 11.144 -13.105 -18.688 1.00 81.19 222 PRO A N 1
ATOM 1749 C CA . PRO A 1 222 ? 10.334 -13.282 -19.894 1.00 81.19 222 PRO A CA 1
ATOM 1750 C C . PRO A 1 222 ? 10.977 -14.225 -20.929 1.00 81.19 222 PRO A C 1
ATOM 1752 O O . PRO A 1 222 ? 10.292 -15.071 -21.495 1.00 81.19 222 PRO A O 1
ATOM 1755 N N . ALA A 1 223 ? 12.302 -14.160 -21.099 1.00 81.00 223 ALA A N 1
ATOM 1756 C CA . ALA A 1 223 ? 13.043 -15.048 -21.995 1.00 81.00 223 ALA A CA 1
ATOM 1757 C C . ALA A 1 223 ? 13.077 -16.510 -21.507 1.00 81.00 223 ALA A C 1
ATOM 1759 O O . ALA A 1 223 ? 12.889 -17.428 -22.305 1.00 81.00 223 ALA A O 1
ATOM 1760 N N . GLU A 1 224 ? 13.271 -16.737 -20.203 1.00 80.44 224 GLU A N 1
ATOM 1761 C CA . GLU A 1 224 ? 13.216 -18.075 -19.588 1.00 80.44 224 GLU A CA 1
ATOM 1762 C C . GLU A 1 224 ? 11.803 -18.664 -19.671 1.00 80.44 224 GLU A C 1
ATOM 1764 O O . GLU A 1 224 ? 11.630 -19.851 -19.938 1.00 80.44 224 GLU A O 1
ATOM 1769 N N . ARG A 1 225 ? 10.776 -17.828 -19.499 1.00 80.88 225 ARG A N 1
ATOM 1770 C CA . ARG A 1 225 ? 9.377 -18.227 -19.651 1.00 80.88 225 ARG A CA 1
ATOM 1771 C C . ARG A 1 225 ? 9.076 -18.631 -21.091 1.00 80.88 225 ARG A C 1
ATOM 1773 O O . ARG A 1 225 ? 8.449 -19.663 -21.300 1.00 80.88 225 ARG A O 1
ATOM 1780 N N . ASP A 1 226 ? 9.555 -17.874 -22.072 1.00 82.56 226 ASP A N 1
ATOM 1781 C CA . ASP A 1 226 ? 9.384 -18.198 -23.491 1.00 82.56 226 ASP A CA 1
ATOM 1782 C C . ASP A 1 226 ? 10.150 -19.461 -23.908 1.00 82.56 226 ASP A C 1
ATOM 1784 O O . ASP A 1 226 ? 9.668 -20.226 -24.747 1.00 82.56 226 ASP A O 1
ATOM 1788 N N . GLN A 1 227 ? 11.330 -19.713 -23.336 1.00 81.56 227 GLN A N 1
ATOM 1789 C CA . GLN A 1 227 ? 12.049 -20.977 -23.520 1.00 81.56 227 GLN A CA 1
ATOM 1790 C C . GLN A 1 227 ? 11.296 -22.143 -22.880 1.00 81.56 227 GLN A C 1
ATOM 1792 O O . GLN A 1 227 ? 11.022 -23.123 -23.565 1.00 81.56 227 GLN A O 1
ATOM 1797 N N . ALA A 1 228 ? 10.850 -22.004 -21.631 1.00 81.50 228 ALA A N 1
ATOM 1798 C CA . ALA A 1 228 ? 10.060 -23.027 -20.952 1.00 81.50 228 ALA A CA 1
ATOM 1799 C C . ALA A 1 228 ? 8.733 -23.319 -21.678 1.00 81.50 228 ALA A C 1
ATOM 1801 O O . ALA A 1 228 ? 8.282 -24.461 -21.712 1.00 81.50 228 ALA A O 1
ATOM 1802 N N . MET A 1 229 ? 8.101 -22.309 -22.288 1.00 80.88 229 MET A N 1
ATOM 1803 C CA . MET A 1 229 ? 6.911 -22.495 -23.127 1.00 80.88 229 MET A CA 1
ATOM 1804 C C . MET A 1 229 ? 7.229 -23.229 -24.437 1.00 80.88 229 MET A C 1
ATOM 1806 O O . MET A 1 229 ? 6.402 -24.020 -24.886 1.00 80.88 229 MET A O 1
ATOM 1810 N N . ARG A 1 230 ? 8.409 -23.010 -25.038 1.00 81.25 230 ARG A N 1
ATOM 1811 C CA . ARG A 1 230 ? 8.873 -23.767 -26.216 1.00 81.25 230 ARG A CA 1
ATOM 1812 C C . ARG A 1 230 ? 9.228 -25.212 -25.875 1.00 81.25 230 ARG A C 1
ATOM 1814 O O . ARG A 1 230 ? 8.857 -26.102 -26.628 1.00 81.25 230 ARG A O 1
ATOM 1821 N N . GLU A 1 231 ? 9.897 -25.446 -24.752 1.00 81.25 231 GLU A N 1
ATOM 1822 C CA . GLU A 1 231 ? 10.264 -26.786 -24.276 1.00 81.25 231 GLU A CA 1
ATOM 1823 C C . GLU A 1 231 ? 9.037 -27.610 -23.875 1.00 81.25 231 GLU A C 1
ATOM 1825 O O . GLU A 1 231 ? 8.982 -28.798 -24.160 1.00 81.25 231 GLU A O 1
ATOM 1830 N N . LYS A 1 232 ? 8.011 -26.984 -23.281 1.00 80.75 232 LYS A N 1
ATOM 1831 C CA . LYS A 1 232 ? 6.725 -27.643 -22.984 1.00 80.75 232 LYS A CA 1
ATOM 1832 C C . LYS A 1 232 ? 5.881 -27.955 -24.223 1.00 80.75 232 LYS A C 1
ATOM 1834 O O . LYS A 1 232 ? 4.923 -28.715 -24.114 1.00 80.75 232 LYS A O 1
ATOM 1839 N N . ALA A 1 233 ? 6.165 -27.310 -25.353 1.00 77.25 233 ALA A N 1
ATOM 1840 C CA . ALA A 1 233 ? 5.445 -27.509 -26.608 1.00 77.25 233 ALA A CA 1
ATOM 1841 C C . ALA A 1 233 ? 6.084 -28.582 -27.514 1.00 77.25 233 ALA A C 1
ATOM 1843 O O . ALA A 1 233 ? 5.508 -28.888 -28.559 1.00 77.25 233 ALA A O 1
ATOM 1844 N N . GLN A 1 234 ? 7.247 -29.125 -27.132 1.00 59.19 234 GLN A N 1
ATOM 1845 C CA . GLN A 1 234 ? 7.894 -30.285 -27.759 1.00 59.19 234 GLN A CA 1
ATOM 1846 C C . GLN A 1 234 ? 7.505 -31.579 -27.042 1.00 59.19 234 GLN A C 1
ATOM 1848 O O . GLN A 1 234 ? 7.384 -32.602 -27.752 1.00 59.19 234 GLN A O 1
#

Foldseek 3Di:
DDPVVVVVVVVVVVVVVVVVVVVVVVVVVVVVVVVVVVVVCVVVQLLQQWDQDDPPSDTDRDPCRDPPHRPCNVCVVVPDDPPDDDDDDDDDDDDDDDDPPDDPDPDDDDDDDPDPDDPDDPPPPDDDDVPGDPDDDDDPVVVVVVVVVVVVVLVVVLCVVVVVDPPPCPPPPPPVPPPVCVVDPPPPPVRCVVVPHPPDPPPDDDDDDDPPPPPCLVSQDPVRVVVVVVVVVD

Sequence (234 aa):
MSKHEKKAKKKDEHDKKRKHKKDDRKEDRKKDKDKDMKARLAALFPLMGLVESGPNEAYSKHKFAKRDELLLDTFRPILQPPPTPSPPLAMLKPKAAPRVLGPIGPSMPPPRPPHADDDDDDDVVGPALPGMKGFREASADVQERMRLQAEADDALAWKRVRGEVIDAPTASKPILQREEWMLSLPDDESIQAALGGLGDQNARKFRGRDKDERDDSWFASPAERDQAMREKAQ

Secondary structure (DSSP, 8-state):
--HHHHHHHHHHHHHHHHHHHHHHHHHHHHHHHHHHHHHHHHHHHHHTTEEE-STT--EEE-TT---S--HHHHHHHHHSPPPPPPPP--------PPP----SSPPPPPPPP-PPP--------SSPPTTSTT--PPPHHHHHHHHHHHHHHHHHHHHHHTT-------S--------HHHHSPPS-HHHHHHTT----GGG-PPPPPP-----GGGSS-HHHHHHHHHHTT-

InterPro domains:
  IPR046331 GPALPP motifs-containing protein 1-like [PTHR46370] (83-233)

pLDDT: mean 70.87, std 11.72, range [40.53, 91.62]

Organism: Aphanomyces astaci (NCBI:txid112090)

Radius of gyration: 35.45 Å; chains: 1; bounding box: 66×117×67 Å